Protein AF-J7SHL8-F1 (afdb_monomer)

Radius of gyration: 17.19 Å; Cα contacts (8 Å, |Δi|>4): 432; chains: 1; bounding box: 43×37×44 Å

Sequence (218 aa):
MKNLTLKIARIVDFTDADFVLMKKYVSEERKKRIERFYFEEDKQMGILSEVMVRSACHFQGLLKKESSGMPYVKHKNGSKSFCSISHSDGIVFIAYSDDYAIGVDIQSTLPSVILTEEFFTKKEIRMVINCEVSSHALWAMKESVSKLFGLGLKLDFKEIHFERKSNNTYLTTINNKKIYTLCKKFLNGNLEYYLSVSFFNEMHILPIKKVKCLSELL

pLDDT: mean 93.01, std 6.41, range [43.47, 98.19]

InterPro domains:
  IPR008278 4'-phosphopantetheinyl transferase domain [PF01648] (101-178)
  IPR037143 4'-phosphopantetheinyl transferase domain superfamily [G3DSA:3.90.470.20] (23-202)
  IPR037143 4'-phosphopantetheinyl transferase domain superfamily [G3DSA:3.90.470.20] (102-199)
  IPR037143 4'-phosphopantetheinyl transferase domain superfamily [SSF56214] (10-93)
  IPR037143 4'-phosphopantetheinyl transferase domain superfamily [SSF56214] (101-201)
  IPR050559 Phosphopantetheinyl Transferase Superfamily [PTHR12215] (21-167)

Nearest PDB structures (foldseek):
  2cg5-assembly1_A  TM=8.212E-01  e=2.130E-13  Homo sapiens
  2c43-assembly1_A  TM=8.186E-01  e=6.417E-12  Homo sapiens
  2byd-assembly1_A  TM=8.140E-01  e=2.389E-11  Homo sapiens
  4yom-assembly1_A  TM=6.548E-01  e=7.257E-01  Mus musculus
  5a4x-assembly2_B  TM=4.261E-01  e=3.993E-01  Arabidopsis thaliana

Solvent-accessible surface area (backbone atoms only — not comparable to full-atom values): 11947 Å² total; per-residue (Å²): 128,88,54,68,42,38,42,36,36,46,53,86,49,49,52,74,68,50,50,61,56,49,50,74,66,44,53,72,72,53,50,64,54,34,71,69,48,88,52,66,59,61,28,48,46,51,44,52,49,47,40,54,54,27,37,70,53,74,59,58,38,44,83,44,61,48,96,74,64,36,49,31,30,45,33,85,89,70,52,64,28,31,33,23,71,24,62,40,96,52,31,35,40,38,38,36,21,58,85,50,60,39,6,34,23,43,28,47,58,71,69,73,69,81,91,42,80,81,56,36,43,76,66,55,51,49,36,33,76,70,67,76,41,56,60,40,49,53,47,16,46,52,48,2,47,24,46,40,73,35,48,52,88,75,46,66,45,60,69,67,55,76,46,79,77,54,91,51,31,30,37,32,64,57,94,92,40,55,33,37,32,41,48,46,78,50,72,62,86,96,44,47,33,23,38,12,42,19,32,73,52,93,73,89,78,73,76,71,42,75,48,66,47,64,83,78,53,108

Structure (mmCIF, N/CA/C/O backbone):
data_AF-J7SHL8-F1
#
_entry.id   AF-J7SHL8-F1
#
loop_
_atom_site.group_PDB
_atom_site.id
_atom_site.type_symbol
_atom_site.label_atom_id
_atom_site.label_alt_id
_atom_site.label_comp_id
_atom_site.label_asym_id
_atom_site.label_entity_id
_atom_site.label_seq_id
_atom_site.pdbx_PDB_ins_code
_atom_site.Cartn_x
_atom_site.Cartn_y
_atom_site.Cartn_z
_atom_site.occupancy
_atom_site.B_iso_or_equiv
_atom_site.auth_seq_id
_atom_site.auth_comp_id
_atom_site.auth_asym_id
_atom_site.auth_atom_id
_atom_site.pdbx_PDB_model_num
ATOM 1 N N . MET A 1 1 ? 7.767 3.013 22.049 1.00 43.47 1 MET A N 1
ATOM 2 C CA . MET A 1 1 ? 8.255 2.220 20.898 1.00 43.47 1 MET A CA 1
ATOM 3 C C . MET A 1 1 ? 7.531 2.719 19.669 1.00 43.47 1 MET A C 1
ATOM 5 O O . MET A 1 1 ? 6.322 2.873 19.749 1.00 43.47 1 MET A O 1
ATOM 9 N N . LYS A 1 2 ? 8.261 2.998 18.586 1.00 56.81 2 LYS A N 1
ATOM 10 C CA . LYS A 1 2 ? 7.698 3.391 17.289 1.00 56.81 2 LYS A CA 1
ATOM 11 C C . LYS A 1 2 ? 6.753 2.280 16.822 1.00 56.81 2 LYS A C 1
ATOM 13 O O . LYS A 1 2 ? 7.239 1.206 16.466 1.00 56.81 2 LYS A O 1
ATOM 18 N N . ASN A 1 3 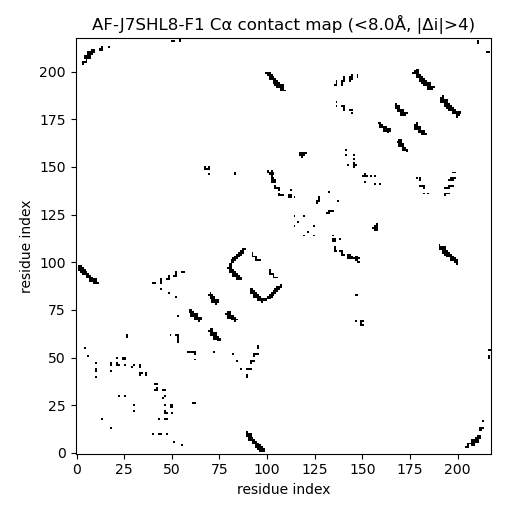? 5.438 2.478 16.887 1.00 76.50 3 ASN A N 1
ATOM 19 C CA . ASN A 1 3 ? 4.489 1.440 16.490 1.00 76.50 3 ASN A CA 1
ATOM 20 C C . ASN A 1 3 ? 4.332 1.457 14.967 1.00 76.50 3 ASN A C 1
ATOM 22 O O . ASN A 1 3 ? 3.428 2.087 14.425 1.00 76.50 3 ASN A O 1
ATOM 26 N N . LEU A 1 4 ? 5.258 0.797 14.272 1.00 89.69 4 LEU A N 1
ATOM 27 C CA . LEU A 1 4 ? 5.035 0.386 12.893 1.00 89.69 4 LEU A CA 1
ATOM 28 C C . LEU A 1 4 ? 4.216 -0.896 12.914 1.00 89.69 4 LEU A C 1
ATOM 30 O O . LEU A 1 4 ? 4.570 -1.845 13.600 1.00 89.69 4 LEU A O 1
ATOM 34 N N . THR A 1 5 ? 3.164 -0.969 12.119 1.00 93.62 5 THR A N 1
ATOM 35 C CA . THR A 1 5 ? 2.412 -2.203 11.918 1.00 93.62 5 THR A CA 1
ATOM 36 C C . THR A 1 5 ? 2.179 -2.401 10.432 1.00 93.62 5 THR A C 1
ATOM 38 O O . THR A 1 5 ? 1.608 -1.540 9.770 1.00 93.62 5 THR A O 1
ATOM 41 N N . LEU A 1 6 ? 2.592 -3.559 9.919 1.00 95.88 6 LEU A N 1
ATOM 42 C CA . LEU A 1 6 ? 2.242 -4.037 8.586 1.00 95.88 6 LEU A CA 1
ATOM 43 C C . LEU A 1 6 ? 1.309 -5.234 8.740 1.00 95.88 6 LEU A C 1
ATOM 45 O O . LEU A 1 6 ? 1.674 -6.211 9.399 1.00 95.88 6 LEU A O 1
ATOM 49 N N . LYS A 1 7 ? 0.119 -5.176 8.142 1.00 97.12 7 LYS A N 1
ATOM 50 C CA . LYS A 1 7 ? -0.841 -6.289 8.158 1.00 97.12 7 LYS A CA 1
ATOM 51 C C . LYS A 1 7 ? -1.290 -6.627 6.748 1.00 97.12 7 LYS A C 1
ATOM 53 O O . LYS A 1 7 ? -1.564 -5.724 5.964 1.00 97.12 7 LYS A O 1
ATOM 58 N N . ILE A 1 8 ? -1.421 -7.917 6.461 1.00 97.62 8 ILE A N 1
ATOM 59 C CA . ILE A 1 8 ? -2.009 -8.432 5.221 1.00 97.62 8 ILE A CA 1
ATOM 60 C C . ILE A 1 8 ? -3.110 -9.438 5.554 1.00 97.62 8 ILE A C 1
ATOM 62 O O . ILE A 1 8 ? -2.941 -10.243 6.469 1.00 97.62 8 ILE A O 1
ATOM 66 N N . ALA A 1 9 ? -4.223 -9.391 4.835 1.00 97.88 9 ALA A N 1
ATOM 67 C CA . ALA A 1 9 ? -5.369 -10.270 5.049 1.00 97.88 9 ALA A CA 1
ATOM 68 C C . ALA A 1 9 ? -6.059 -10.574 3.718 1.00 97.88 9 ALA A C 1
ATOM 70 O O . ALA A 1 9 ? -6.017 -9.745 2.807 1.00 97.88 9 ALA A O 1
ATOM 71 N N . ARG A 1 10 ? -6.707 -11.735 3.606 1.00 97.38 10 ARG A N 1
ATOM 72 C CA . ARG A 1 10 ? -7.534 -12.084 2.443 1.00 97.38 10 ARG A CA 1
ATOM 73 C C . ARG A 1 10 ? -8.992 -12.092 2.865 1.00 97.38 10 ARG A C 1
ATOM 75 O O . ARG A 1 10 ? -9.302 -12.600 3.935 1.00 97.38 10 ARG A O 1
ATOM 82 N N . ILE A 1 11 ? -9.887 -11.581 2.027 1.00 97.44 11 ILE A N 1
ATOM 83 C CA . ILE A 1 11 ? -11.327 -11.567 2.330 1.00 97.44 11 ILE A CA 1
ATOM 84 C C . ILE A 1 11 ? -11.885 -12.984 2.525 1.00 97.44 11 ILE A C 1
ATOM 86 O O . ILE A 1 11 ? -12.729 -13.183 3.386 1.00 97.44 11 ILE A O 1
ATOM 90 N N . VAL A 1 12 ? -11.331 -13.974 1.816 1.00 96.31 12 VAL A N 1
ATOM 91 C CA . VAL A 1 12 ? -11.723 -15.393 1.907 1.00 96.31 12 VAL A CA 1
ATOM 92 C C . VAL A 1 12 ? -11.369 -16.061 3.239 1.00 96.31 12 VAL A C 1
ATOM 94 O O . VAL A 1 12 ? -11.831 -17.164 3.504 1.00 96.31 12 VAL A O 1
ATOM 97 N N . ASP A 1 13 ? -10.540 -15.420 4.068 1.00 96.94 13 ASP A N 1
ATOM 98 C CA . ASP A 1 13 ? -10.222 -15.905 5.416 1.00 96.94 13 ASP A CA 1
ATOM 99 C C . ASP A 1 13 ? -11.311 -15.508 6.442 1.00 96.94 13 ASP A C 1
ATOM 101 O O . ASP A 1 13 ? -11.207 -15.848 7.619 1.00 96.94 13 ASP A O 1
ATOM 105 N N . PHE A 1 14 ? -12.357 -14.791 6.012 1.00 98.06 14 PHE A N 1
ATOM 106 C CA . PHE A 1 14 ? -13.448 -14.301 6.854 1.00 98.06 14 PHE A CA 1
ATOM 107 C C . PHE A 1 14 ? -14.802 -14.759 6.313 1.00 98.06 14 PHE A C 1
ATOM 109 O O . PHE A 1 14 ? -15.026 -14.825 5.106 1.00 98.06 14 PHE A O 1
ATOM 116 N N . THR A 1 15 ? -15.721 -15.052 7.224 1.00 97.56 15 THR A N 1
ATOM 117 C CA . THR A 1 15 ? -17.106 -15.408 6.904 1.00 97.56 15 THR A CA 1
ATOM 118 C C . THR A 1 15 ? -17.969 -14.164 6.683 1.00 97.56 15 THR A C 1
ATOM 120 O O . THR A 1 15 ? -17.638 -13.063 7.129 1.00 97.56 15 THR A O 1
ATOM 123 N N . ASP A 1 16 ? -19.147 -14.331 6.081 1.00 96.75 16 ASP A N 1
ATOM 124 C CA . ASP A 1 16 ? -20.123 -13.239 5.963 1.00 96.75 16 ASP A CA 1
ATOM 125 C C . ASP A 1 16 ? -20.536 -12.679 7.334 1.00 96.75 16 ASP A C 1
ATOM 127 O O . ASP A 1 16 ? -20.700 -11.468 7.501 1.00 96.75 16 ASP A O 1
ATOM 131 N N . ALA A 1 17 ? -20.639 -13.545 8.349 1.00 97.38 17 ALA A N 1
ATOM 132 C CA . ALA A 1 17 ? -20.915 -13.134 9.723 1.00 97.38 17 ALA A CA 1
ATOM 133 C C . ALA A 1 17 ? -19.793 -12.248 10.294 1.00 97.38 17 ALA A C 1
ATOM 135 O O . ALA A 1 17 ? -20.079 -11.249 10.965 1.00 97.38 17 ALA A O 1
ATOM 136 N N . ASP A 1 18 ? -18.530 -12.551 9.972 1.00 98.12 18 ASP A N 1
ATOM 137 C CA . ASP A 1 18 ? -17.395 -11.702 10.339 1.00 98.12 18 ASP A CA 1
ATOM 138 C C . ASP A 1 18 ? -17.507 -10.329 9.674 1.00 98.12 18 ASP A C 1
ATOM 140 O O . ASP A 1 18 ? -17.308 -9.313 10.340 1.00 98.12 18 ASP A O 1
ATOM 144 N N . PHE A 1 19 ? -17.886 -10.257 8.393 1.00 97.81 19 PHE A N 1
ATOM 145 C CA . PHE A 1 19 ? -18.087 -8.978 7.700 1.00 97.81 19 PHE A CA 1
ATOM 146 C C . PHE A 1 19 ? -19.241 -8.160 8.282 1.00 97.81 19 PHE A C 1
ATOM 148 O O . PHE A 1 19 ? -19.103 -6.942 8.444 1.00 97.81 19 PHE A O 1
ATOM 155 N N . VAL A 1 20 ? -20.343 -8.804 8.675 1.00 96.31 20 VAL A N 1
ATOM 156 C CA . VAL A 1 20 ? -21.450 -8.146 9.391 1.00 96.31 20 VAL A CA 1
ATOM 157 C C . VAL A 1 20 ? -20.961 -7.541 10.710 1.00 96.31 20 VAL A C 1
ATOM 159 O O . VAL A 1 20 ? -21.305 -6.400 11.037 1.00 96.31 20 VAL A O 1
ATOM 162 N N . LEU A 1 21 ? -20.129 -8.264 11.462 1.00 96.94 21 LEU A N 1
ATOM 163 C CA . LEU A 1 21 ? -19.568 -7.778 12.721 1.00 96.94 21 LEU A CA 1
ATOM 164 C C . LEU A 1 21 ? -18.539 -6.659 12.493 1.00 96.94 21 LEU A C 1
ATOM 166 O O . LEU A 1 21 ? -18.637 -5.598 13.112 1.00 96.94 21 LEU A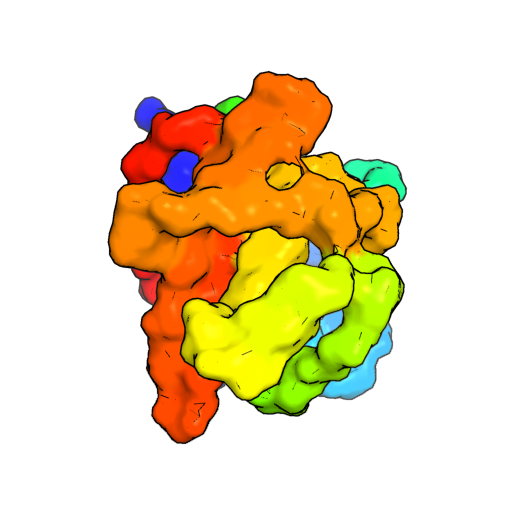 O 1
ATOM 170 N N . MET A 1 22 ? -17.617 -6.835 11.548 1.00 97.38 22 MET A N 1
ATOM 171 C CA . MET A 1 22 ? -16.614 -5.839 11.161 1.00 97.38 22 MET A CA 1
ATOM 172 C C . MET A 1 22 ? -17.242 -4.530 10.680 1.00 97.38 22 MET A C 1
ATOM 174 O O . MET A 1 22 ? -16.748 -3.457 11.034 1.00 97.38 22 MET A O 1
ATOM 178 N N . LYS A 1 23 ? -18.369 -4.575 9.952 1.00 95.50 23 LYS A N 1
ATOM 179 C CA . LYS A 1 23 ? -19.083 -3.372 9.483 1.00 95.50 23 LYS A CA 1
ATOM 180 C C . LYS A 1 23 ? -19.483 -2.452 10.645 1.00 95.50 23 LYS A C 1
ATOM 182 O O . LYS A 1 23 ? -19.554 -1.240 10.450 1.00 95.50 23 LYS A O 1
ATOM 187 N N . LYS A 1 24 ? -19.662 -2.965 11.871 1.00 94.56 24 LYS A N 1
ATOM 188 C CA . LYS A 1 24 ? -19.937 -2.144 13.072 1.00 94.56 24 LYS A CA 1
ATOM 189 C C . LYS A 1 24 ? -18.770 -1.224 13.454 1.00 94.56 24 LYS A C 1
ATOM 191 O O . LYS A 1 24 ? -18.996 -0.181 14.059 1.00 94.56 24 LYS A O 1
ATOM 196 N N . TYR A 1 25 ? -17.547 -1.570 13.055 1.00 93.81 25 TYR A N 1
ATOM 197 C CA . TYR A 1 25 ? -16.323 -0.804 13.312 1.00 93.81 25 TYR A CA 1
ATOM 198 C C . TYR A 1 25 ? -15.914 0.096 12.137 1.00 93.81 25 TYR A C 1
ATOM 200 O O . TYR A 1 25 ? -14.860 0.728 12.188 1.00 93.81 25 TYR A O 1
ATOM 208 N N . VAL A 1 26 ? -16.725 0.187 11.089 1.00 94.19 26 VAL A N 1
ATOM 209 C CA . VAL A 1 26 ? -16.476 1.069 9.944 1.00 94.19 26 VAL A CA 1
ATOM 210 C C . VAL A 1 26 ? -17.192 2.402 10.159 1.00 94.19 26 VAL A C 1
ATOM 212 O O . VAL A 1 26 ? -18.333 2.436 10.622 1.00 94.19 26 VAL A O 1
ATOM 215 N N . SER A 1 27 ? -16.539 3.513 9.830 1.00 90.38 27 SER A N 1
ATOM 216 C CA . SER A 1 27 ? -17.132 4.850 9.901 1.00 90.38 27 SER A CA 1
ATOM 217 C C . SER A 1 27 ? -18.348 4.997 8.976 1.00 90.38 27 SER A C 1
ATOM 219 O O . SER A 1 27 ? -18.386 4.433 7.885 1.00 90.38 27 SER A O 1
ATOM 221 N N . GLU A 1 28 ? -19.336 5.805 9.371 1.00 91.75 28 GLU A N 1
ATOM 222 C CA . GLU A 1 28 ? -20.547 6.034 8.559 1.00 91.75 28 GLU A CA 1
ATOM 223 C C . GLU A 1 28 ? -20.237 6.589 7.162 1.00 91.75 28 GLU A C 1
ATOM 225 O O . GLU A 1 28 ? -20.843 6.195 6.168 1.00 91.75 28 GLU A O 1
ATOM 230 N N . GLU A 1 29 ? -19.244 7.472 7.067 1.00 89.00 29 GLU A N 1
ATOM 231 C CA . GLU A 1 29 ? -18.751 7.991 5.791 1.00 89.00 29 GLU A CA 1
ATOM 232 C C . GLU A 1 29 ? -18.237 6.861 4.887 1.00 89.00 29 GLU A C 1
ATOM 234 O O . GLU A 1 29 ? -18.583 6.784 3.704 1.00 89.00 29 GLU A O 1
ATOM 239 N N . ARG A 1 30 ? -17.444 5.941 5.449 1.00 90.06 30 ARG A N 1
ATOM 240 C CA . ARG A 1 30 ? -16.910 4.803 4.707 1.00 90.06 30 ARG A CA 1
ATOM 241 C C . ARG A 1 30 ? -17.999 3.791 4.362 1.00 90.06 30 ARG A C 1
ATOM 243 O O . ARG A 1 30 ? -17.977 3.308 3.234 1.00 90.06 30 ARG A O 1
ATOM 250 N N . LYS A 1 31 ? -18.965 3.520 5.249 1.00 93.88 31 LYS A N 1
ATOM 251 C CA . LYS A 1 31 ? -20.128 2.655 4.959 1.00 93.88 31 LYS A CA 1
ATOM 252 C C . LYS A 1 31 ? -20.885 3.143 3.725 1.00 93.88 31 LYS A C 1
ATOM 254 O O . LYS A 1 31 ? -21.047 2.379 2.779 1.00 93.88 31 LYS A O 1
ATOM 259 N N . LYS A 1 32 ? -21.219 4.438 3.677 1.00 93.75 32 LYS A N 1
ATOM 260 C CA . LYS A 1 32 ? -21.891 5.063 2.522 1.00 93.75 32 LYS A CA 1
ATOM 261 C C . LYS A 1 32 ? -21.089 4.944 1.229 1.00 93.75 32 LYS A C 1
ATOM 263 O O . LYS A 1 32 ? -21.666 4.830 0.155 1.00 93.75 32 LYS A O 1
ATOM 268 N N . ARG A 1 33 ? -19.756 5.017 1.306 1.00 91.12 33 ARG A N 1
ATOM 269 C CA . ARG A 1 33 ? -18.885 4.818 0.139 1.00 91.12 33 ARG A CA 1
ATOM 270 C C . ARG A 1 33 ? -18.847 3.353 -0.291 1.00 91.12 33 ARG A C 1
ATOM 272 O O . ARG A 1 33 ? -18.885 3.093 -1.485 1.00 91.12 33 ARG A O 1
ATOM 279 N N . ILE A 1 34 ? -18.743 2.431 0.663 1.00 93.31 34 ILE A N 1
ATOM 280 C CA . ILE A 1 34 ? -18.703 0.988 0.413 1.00 93.31 34 ILE A CA 1
ATOM 281 C C . ILE A 1 34 ? -19.976 0.535 -0.303 1.00 93.31 34 ILE A C 1
ATOM 283 O O . ILE A 1 34 ? -19.898 -0.195 -1.279 1.00 93.31 34 ILE A O 1
ATOM 287 N N . GLU A 1 35 ? -21.135 1.043 0.103 1.00 93.19 35 GLU A N 1
ATOM 288 C CA . GLU A 1 35 ? -22.429 0.695 -0.500 1.00 93.19 35 GLU A CA 1
ATOM 289 C C . GLU A 1 35 ? -22.575 1.112 -1.972 1.00 93.19 35 GLU A C 1
ATOM 291 O O . GLU A 1 35 ? -23.483 0.640 -2.645 1.00 93.19 35 GLU A O 1
ATOM 296 N N . ARG A 1 36 ? -21.673 1.954 -2.494 1.00 94.75 36 ARG A N 1
ATOM 297 C CA . ARG A 1 36 ? -21.643 2.337 -3.915 1.00 94.75 36 ARG A CA 1
ATOM 298 C C . ARG A 1 36 ? -20.870 1.358 -4.793 1.00 94.75 36 ARG A C 1
ATOM 300 O O . ARG A 1 36 ? -20.938 1.488 -6.012 1.00 94.75 36 ARG A O 1
ATOM 307 N N . PHE A 1 37 ? -20.089 0.446 -4.213 1.00 93.50 37 PHE A N 1
ATOM 308 C CA . PHE A 1 37 ? -19.391 -0.558 -5.007 1.00 93.50 37 PHE A CA 1
ATOM 309 C C . PHE A 1 37 ? -20.385 -1.561 -5.579 1.00 93.50 37 PHE A C 1
ATOM 311 O O . PHE A 1 37 ? -21.315 -1.993 -4.899 1.00 93.50 37 PHE A O 1
ATOM 318 N N . TYR A 1 38 ? -20.159 -1.925 -6.837 1.00 94.25 38 TYR A N 1
ATOM 319 C CA . TYR A 1 38 ? -20.968 -2.914 -7.531 1.00 94.25 38 TYR A CA 1
ATOM 320 C C . TYR A 1 38 ? -20.646 -4.332 -7.036 1.00 94.25 38 TYR A C 1
ATOM 322 O O . TYR A 1 38 ? -21.552 -5.069 -6.652 1.00 94.25 38 TYR A O 1
ATOM 330 N N . PHE A 1 39 ? -19.356 -4.677 -6.978 1.00 95.12 39 PHE A N 1
ATOM 331 C CA . PHE A 1 39 ? -18.874 -5.998 -6.573 1.00 95.12 39 PHE A CA 1
ATOM 332 C C . PHE A 1 39 ? -18.803 -6.144 -5.053 1.00 95.12 39 PHE A C 1
ATOM 334 O O . PHE A 1 39 ? -18.443 -5.202 -4.343 1.00 95.12 39 PHE A O 1
ATOM 341 N N . GLU A 1 40 ? -19.143 -7.328 -4.547 1.00 94.94 40 GLU A N 1
ATOM 342 C CA . GLU A 1 40 ? -19.147 -7.593 -3.106 1.00 94.94 40 GLU A CA 1
ATOM 343 C C . GLU A 1 40 ? -17.724 -7.686 -2.549 1.00 94.94 40 GLU A C 1
ATOM 345 O O . GLU A 1 40 ? -17.455 -7.199 -1.452 1.00 94.94 40 GLU A O 1
ATOM 350 N N . GLU A 1 41 ? -16.780 -8.196 -3.337 1.00 95.50 41 GLU A N 1
ATOM 351 C CA . GLU A 1 41 ? -15.365 -8.270 -2.980 1.00 95.50 41 GLU A CA 1
ATOM 352 C C . GLU A 1 41 ? -14.789 -6.878 -2.687 1.00 95.50 41 GLU A C 1
ATOM 354 O O . GLU A 1 41 ? -14.072 -6.690 -1.702 1.00 95.50 41 GLU A O 1
ATOM 359 N N . ASP A 1 42 ? -15.159 -5.867 -3.480 1.00 95.88 42 ASP A N 1
ATOM 360 C CA . ASP A 1 42 ? -14.755 -4.474 -3.251 1.00 95.88 42 ASP A CA 1
ATOM 361 C C . ASP A 1 42 ? -15.340 -3.920 -1.946 1.00 95.88 42 ASP A C 1
ATOM 363 O O . ASP A 1 42 ? -14.678 -3.164 -1.219 1.00 95.88 42 ASP A O 1
ATOM 367 N N . LYS A 1 43 ? -16.573 -4.318 -1.606 1.00 96.81 43 LYS A N 1
ATOM 368 C CA . LYS A 1 43 ? -17.201 -3.935 -0.337 1.00 96.81 43 LYS A CA 1
ATOM 369 C C . LYS A 1 43 ? -16.478 -4.567 0.840 1.00 96.81 43 LYS A C 1
ATOM 371 O O . LYS A 1 43 ? -16.106 -3.854 1.776 1.00 96.81 43 LYS A O 1
ATOM 376 N N . GLN A 1 44 ? -16.229 -5.870 0.769 1.00 97.81 44 GLN A N 1
ATOM 377 C CA . GLN A 1 44 ? -15.509 -6.643 1.777 1.00 97.81 44 GLN A CA 1
ATOM 378 C C . GLN A 1 44 ? -14.092 -6.102 1.992 1.00 97.81 44 GLN A C 1
ATOM 380 O O . GLN A 1 44 ? -13.725 -5.784 3.126 1.00 97.81 44 GLN A O 1
ATOM 385 N N . MET A 1 45 ? -13.318 -5.875 0.925 1.00 97.19 45 MET A N 1
ATOM 386 C CA . MET A 1 45 ? -12.001 -5.229 1.014 1.00 97.19 45 MET A CA 1
ATOM 387 C C . MET A 1 45 ? -12.104 -3.831 1.631 1.00 97.19 45 MET A C 1
ATOM 389 O O . MET A 1 45 ? -11.265 -3.441 2.448 1.00 97.19 45 MET A O 1
ATOM 393 N N . GLY A 1 46 ? -13.150 -3.076 1.289 1.00 96.38 46 GLY A N 1
ATOM 394 C CA . GLY A 1 46 ? -13.436 -1.761 1.847 1.00 96.38 46 GLY A CA 1
ATOM 395 C C . GLY A 1 46 ? -13.652 -1.766 3.363 1.00 96.38 46 GLY A C 1
ATOM 396 O O . GLY A 1 46 ? -13.111 -0.877 4.033 1.00 96.38 46 GLY A O 1
ATOM 397 N N . ILE A 1 47 ? -14.405 -2.749 3.876 1.00 97.62 47 ILE A N 1
ATOM 398 C CA . ILE A 1 47 ? -14.653 -3.000 5.308 1.00 97.62 47 ILE A CA 1
ATOM 399 C C . ILE A 1 47 ? -13.353 -3.435 5.989 1.00 97.62 47 ILE A C 1
ATOM 401 O O . ILE A 1 47 ? -12.902 -2.786 6.937 1.00 97.62 47 ILE A O 1
ATOM 405 N N . LEU A 1 48 ? -12.728 -4.495 5.471 1.00 98.19 48 LEU A N 1
ATOM 406 C CA . LEU A 1 48 ? -11.532 -5.115 6.037 1.00 98.19 48 LEU A CA 1
ATOM 407 C C . LEU A 1 48 ? -10.378 -4.111 6.145 1.00 98.19 48 LEU A C 1
ATOM 409 O O . LEU A 1 48 ? -9.718 -4.047 7.177 1.00 98.19 48 LEU A O 1
ATOM 413 N N . SER A 1 49 ? -10.200 -3.248 5.140 1.00 97.19 49 SER A N 1
ATOM 414 C CA . SER A 1 49 ? -9.196 -2.175 5.154 1.00 97.19 49 SER A CA 1
ATOM 415 C C . SER A 1 49 ? -9.318 -1.251 6.365 1.00 97.19 49 SER A C 1
ATOM 417 O O . SER A 1 49 ? -8.321 -0.979 7.033 1.00 97.19 49 SER A O 1
ATOM 419 N N . GLU A 1 50 ? -10.523 -0.754 6.667 1.00 96.88 50 GLU A N 1
ATOM 420 C CA . GLU A 1 50 ? -10.700 0.158 7.803 1.00 96.88 50 GLU A CA 1
ATOM 421 C C . GLU A 1 50 ? -10.508 -0.577 9.131 1.00 96.88 50 GLU A C 1
ATOM 423 O O . GLU A 1 50 ? -9.815 -0.067 10.011 1.00 96.88 50 GLU A O 1
ATOM 428 N N . VAL A 1 51 ? -11.040 -1.794 9.268 1.00 97.69 51 VAL A N 1
ATOM 429 C CA . VAL A 1 51 ? -10.883 -2.589 10.496 1.00 97.69 51 VAL A CA 1
ATOM 430 C C . VAL A 1 51 ? -9.422 -2.980 10.738 1.00 97.69 51 VAL A C 1
ATOM 432 O O . VAL A 1 51 ? -8.940 -2.893 11.869 1.00 97.69 51 VAL A O 1
ATOM 435 N N . MET A 1 52 ? -8.662 -3.335 9.701 1.00 97.94 52 MET A N 1
ATOM 436 C CA . MET A 1 52 ? -7.230 -3.628 9.827 1.00 97.94 52 MET A CA 1
ATOM 437 C C . MET A 1 52 ? -6.421 -2.409 10.284 1.00 97.94 52 MET A C 1
ATOM 439 O O . MET A 1 52 ? -5.541 -2.552 11.135 1.00 97.94 52 MET A O 1
ATOM 443 N N . VAL A 1 53 ? -6.729 -1.212 9.772 1.00 97.12 53 VAL A N 1
ATOM 444 C CA . VAL A 1 53 ? -6.074 0.025 10.227 1.00 97.12 53 VAL A CA 1
ATOM 445 C C . VAL A 1 53 ? -6.488 0.371 11.654 1.00 97.12 53 VAL A C 1
ATOM 447 O O . VAL A 1 53 ? -5.627 0.620 12.494 1.00 97.12 53 VAL A O 1
ATOM 450 N N . ARG A 1 54 ? -7.787 0.334 11.974 1.00 95.75 54 ARG A N 1
ATOM 451 C CA . ARG A 1 54 ? -8.270 0.642 13.328 1.00 95.75 54 ARG A CA 1
ATOM 452 C C . ARG A 1 54 ? -7.743 -0.350 14.364 1.00 95.75 54 ARG A C 1
ATOM 454 O O . ARG A 1 54 ? -7.356 0.066 15.447 1.00 95.75 54 ARG A O 1
ATOM 461 N N . SER A 1 55 ? -7.635 -1.633 14.033 1.00 96.19 55 SER A N 1
ATOM 462 C CA . SER A 1 55 ? -7.023 -2.626 14.927 1.00 96.19 55 SER A CA 1
ATOM 463 C C . SER A 1 55 ? -5.516 -2.420 15.116 1.00 96.19 55 SER A C 1
ATOM 465 O O . SER A 1 55 ? -4.973 -2.847 16.128 1.00 96.19 55 SER A O 1
ATOM 467 N N . ALA A 1 56 ? -4.804 -1.786 14.173 1.00 94.94 56 ALA A N 1
ATOM 468 C CA . ALA A 1 56 ? -3.384 -1.449 14.350 1.00 94.94 56 ALA A CA 1
ATOM 469 C C . ALA A 1 56 ? -3.163 -0.361 15.418 1.00 94.94 56 ALA A C 1
ATOM 471 O O . ALA A 1 56 ? -2.106 -0.328 16.041 1.00 94.94 56 ALA A O 1
ATOM 472 N N . CYS A 1 57 ? -4.179 0.468 15.677 1.00 93.75 57 CYS A N 1
ATOM 473 C CA . CYS A 1 57 ? -4.202 1.445 16.765 1.00 93.75 57 CYS A CA 1
ATOM 474 C C . CYS A 1 57 ? -5.159 1.064 17.907 1.00 93.75 57 CYS A C 1
ATOM 476 O O . CYS A 1 57 ? -5.655 1.941 18.614 1.00 93.75 57 CYS A O 1
ATOM 478 N N . HIS A 1 58 ? -5.476 -0.227 18.071 1.00 93.81 58 HIS A N 1
ATOM 479 C CA . HIS A 1 58 ? -6.371 -0.731 19.125 1.00 93.81 58 HIS A CA 1
ATOM 480 C C . HIS A 1 58 ? -7.725 0.002 19.201 1.00 93.81 58 HIS A C 1
ATOM 482 O O . HIS A 1 58 ? -8.270 0.240 20.277 1.00 93.81 58 HIS A O 1
ATOM 488 N N . PHE A 1 59 ? -8.254 0.409 18.046 1.00 94.31 59 PHE A N 1
ATOM 489 C CA . PHE A 1 59 ? -9.493 1.172 17.883 1.00 94.31 59 PHE A CA 1
ATOM 490 C C . PHE A 1 59 ? -9.518 2.534 18.600 1.00 94.31 59 PHE A C 1
ATOM 492 O O . PHE A 1 59 ? -10.585 3.144 18.714 1.00 94.31 59 PHE A O 1
ATOM 499 N N . GLN A 1 60 ? -8.358 3.056 19.016 1.00 93.25 60 GLN A N 1
ATOM 500 C CA . GLN A 1 60 ? -8.222 4.341 19.715 1.00 93.25 60 GLN A CA 1
ATOM 501 C C . GLN A 1 60 ? -8.313 5.559 18.782 1.00 93.25 60 GLN A C 1
ATOM 503 O O . GLN A 1 60 ? -8.474 6.689 19.250 1.00 93.25 60 GLN A O 1
ATOM 508 N N . GLY A 1 61 ? -8.279 5.328 17.467 1.00 93.19 61 GLY A N 1
ATOM 509 C CA . GLY A 1 61 ? -8.412 6.358 16.445 1.00 93.19 61 GLY A CA 1
ATOM 510 C C . GLY A 1 61 ? -9.476 6.055 15.391 1.00 93.19 61 GLY A C 1
ATOM 511 O O . GLY A 1 61 ? -9.983 4.933 15.250 1.00 93.19 61 GLY A O 1
ATOM 512 N N . LEU A 1 62 ? -9.815 7.098 14.637 1.00 93.69 62 LEU A N 1
ATOM 513 C CA . LEU A 1 62 ? -10.726 7.043 13.498 1.00 93.69 62 LEU A CA 1
ATOM 514 C C . LEU A 1 62 ? -9.946 7.221 12.200 1.00 93.69 62 LEU A C 1
ATOM 516 O O . LEU A 1 62 ? -9.139 8.145 12.085 1.00 93.69 62 LEU A O 1
ATOM 520 N N . LEU A 1 63 ? -10.233 6.375 11.213 1.00 95.19 63 LEU A N 1
ATOM 521 C CA . LEU A 1 63 ? -9.704 6.544 9.867 1.00 95.19 63 LEU A CA 1
ATOM 522 C C . LEU A 1 63 ? -10.353 7.772 9.217 1.00 95.19 63 LEU A C 1
ATOM 524 O O . LEU A 1 63 ? -11.577 7.919 9.198 1.00 95.19 63 LEU A O 1
ATOM 528 N N . LYS A 1 64 ? -9.519 8.666 8.700 1.00 94.75 64 LYS A N 1
ATOM 529 C CA . LYS A 1 64 ? -9.896 9.895 8.001 1.00 94.75 64 LYS A CA 1
ATOM 530 C C . LYS A 1 64 ? -9.064 10.042 6.735 1.00 94.75 64 LYS A C 1
ATOM 532 O O . LYS A 1 64 ? -8.155 9.253 6.485 1.00 94.75 64 LYS A O 1
ATOM 537 N N . LYS A 1 65 ? -9.409 11.032 5.916 1.00 92.56 65 LYS A N 1
ATOM 538 C CA . LYS A 1 65 ? -8.676 11.384 4.701 1.00 92.56 65 LYS A CA 1
ATOM 539 C C . LYS A 1 65 ? -8.344 12.863 4.694 1.00 92.56 65 LYS A C 1
ATOM 541 O O . LYS A 1 65 ? -9.160 13.678 5.121 1.00 92.56 65 LYS A O 1
ATOM 546 N N . GLU A 1 66 ? -7.148 13.188 4.229 1.00 91.56 66 GLU A N 1
ATOM 547 C CA . GLU A 1 66 ? -6.781 14.556 3.873 1.00 91.56 66 GLU A CA 1
ATOM 548 C C . GLU A 1 66 ? -7.495 14.975 2.577 1.00 91.56 66 GLU A C 1
ATOM 550 O O . GLU A 1 66 ? -8.046 14.138 1.855 1.00 91.56 66 GLU A O 1
ATOM 555 N N . SER A 1 67 ? -7.453 16.266 2.243 1.00 87.69 67 SER A N 1
ATOM 556 C CA . SER A 1 67 ? -8.016 16.796 0.988 1.00 87.69 67 SER A CA 1
ATOM 557 C C . SER A 1 67 ? -7.374 16.189 -0.266 1.00 87.69 67 SER A C 1
ATOM 559 O O . SER A 1 67 ? -8.022 16.094 -1.305 1.00 87.69 67 SER A O 1
ATOM 561 N N . SER A 1 68 ? -6.127 15.717 -0.164 1.00 85.25 68 SER A N 1
ATOM 562 C CA . SER A 1 68 ? -5.443 14.959 -1.219 1.00 85.25 68 SER A CA 1
ATOM 563 C C . SER A 1 68 ? -5.982 13.535 -1.407 1.00 85.25 68 SER A C 1
ATOM 565 O O . SER A 1 68 ? -5.639 12.872 -2.380 1.00 85.25 68 SER A O 1
ATOM 567 N N . GLY A 1 69 ? -6.813 13.044 -0.482 1.00 88.00 69 GLY A N 1
ATOM 568 C CA . GLY A 1 69 ? -7.303 11.667 -0.442 1.00 88.00 69 GLY A CA 1
ATOM 569 C C . GLY A 1 69 ? -6.427 10.705 0.368 1.00 88.00 69 GLY A C 1
ATOM 570 O O . GLY A 1 69 ? -6.846 9.560 0.577 1.00 88.00 69 GLY A O 1
ATOM 571 N N . MET A 1 70 ? -5.264 11.158 0.857 1.00 92.00 70 MET A N 1
ATOM 572 C CA . MET A 1 70 ? -4.350 10.365 1.686 1.00 92.00 70 MET A CA 1
ATOM 573 C C . MET A 1 70 ? -5.008 9.992 3.024 1.00 92.00 70 MET A C 1
ATOM 575 O O . MET A 1 70 ? -5.507 10.883 3.720 1.00 92.00 70 MET A O 1
ATOM 579 N N . PRO A 1 71 ? -5.041 8.702 3.403 1.00 95.19 71 PRO A N 1
ATOM 580 C CA . PRO A 1 71 ? -5.638 8.287 4.660 1.00 95.19 71 PRO A CA 1
ATOM 581 C C . PRO A 1 71 ? -4.719 8.584 5.853 1.00 95.19 71 PRO A C 1
ATOM 583 O O . PRO A 1 71 ? -3.499 8.472 5.763 1.00 95.19 71 PRO A O 1
ATOM 586 N N . TYR A 1 72 ? -5.316 8.911 6.994 1.00 96.62 72 TYR A N 1
ATOM 587 C CA . TYR A 1 72 ? -4.625 9.043 8.277 1.00 96.62 72 TYR A CA 1
ATOM 588 C C . TYR A 1 72 ? -5.543 8.615 9.422 1.00 96.62 72 TYR A C 1
ATOM 590 O O . TYR A 1 72 ? -6.767 8.572 9.275 1.00 96.62 72 TYR A O 1
ATOM 598 N N . VAL A 1 73 ? -4.964 8.322 10.582 1.00 96.81 73 VAL A N 1
ATOM 599 C CA . VAL A 1 73 ? -5.723 8.002 11.794 1.00 96.81 73 VAL A CA 1
ATOM 600 C C . VAL A 1 73 ? -5.742 9.219 12.707 1.00 96.81 73 VAL A C 1
ATOM 602 O O . VAL A 1 73 ? -4.690 9.704 13.112 1.00 96.81 73 VAL A O 1
ATOM 605 N N . LYS A 1 74 ? -6.938 9.716 13.038 1.00 96.81 74 LYS A N 1
ATOM 606 C CA . LYS A 1 74 ? -7.140 10.804 14.003 1.00 96.81 74 LYS A CA 1
ATOM 607 C C . LYS A 1 74 ? -7.450 10.229 15.382 1.00 96.81 74 LYS A C 1
ATOM 609 O O . LYS A 1 74 ? -8.453 9.527 15.538 1.00 96.81 74 LYS A O 1
ATOM 614 N N . HIS A 1 75 ? -6.631 10.562 16.372 1.00 95.75 75 HIS A N 1
ATOM 615 C CA . HIS A 1 75 ? -6.805 10.139 17.763 1.00 95.75 75 HIS A CA 1
ATOM 616 C C . HIS A 1 75 ? -7.643 11.132 18.569 1.00 95.75 75 HIS A C 1
ATOM 618 O O . HIS A 1 75 ? -7.802 12.297 18.193 1.00 95.75 75 HIS A O 1
ATOM 624 N N . LYS A 1 76 ? -8.179 10.678 19.708 1.00 93.31 76 LYS A N 1
ATOM 625 C CA . LYS A 1 76 ? -9.010 11.512 20.600 1.00 93.31 76 LYS A CA 1
ATOM 626 C C . LYS A 1 76 ? -8.263 12.719 21.172 1.00 93.31 76 LYS A C 1
ATOM 628 O O . LYS A 1 76 ? -8.864 13.772 21.333 1.00 93.31 76 LYS A O 1
ATOM 633 N N . ASN A 1 77 ? -6.965 12.578 21.437 1.00 93.06 77 ASN A N 1
ATOM 634 C CA . ASN A 1 77 ? -6.095 13.665 21.902 1.00 93.06 77 ASN A CA 1
ATOM 635 C C . ASN A 1 77 ? -5.719 14.667 20.787 1.00 93.06 77 ASN A C 1
ATOM 637 O O . ASN A 1 77 ? -4.930 15.575 21.025 1.00 93.06 77 ASN A O 1
ATOM 641 N N . GLY A 1 78 ? -6.243 14.492 19.569 1.00 93.25 78 GLY A N 1
ATOM 642 C CA . GLY A 1 78 ? -5.970 15.353 18.422 1.00 93.25 78 GLY A CA 1
ATOM 643 C C . GLY A 1 78 ? -4.719 14.986 17.623 1.00 93.25 78 GLY A C 1
ATOM 644 O O . GLY A 1 78 ? -4.542 15.541 16.537 1.00 93.25 78 GLY A O 1
ATOM 645 N N . SER A 1 79 ? -3.889 14.044 18.090 1.00 94.69 79 SER A N 1
ATOM 646 C CA . SER A 1 79 ? -2.735 13.583 17.315 1.00 94.69 79 SER A CA 1
ATOM 647 C C . SER A 1 79 ? -3.175 12.822 16.061 1.00 94.69 79 SER A C 1
ATOM 649 O O . SER A 1 79 ? -4.301 12.312 15.957 1.00 94.69 79 SER A O 1
ATOM 651 N N . LYS A 1 80 ? -2.273 12.769 15.081 1.00 95.88 80 LYS A N 1
ATOM 652 C CA . LYS A 1 80 ? -2.461 12.026 13.838 1.00 95.88 80 LYS A CA 1
ATOM 653 C C . LYS A 1 80 ? -1.374 10.970 13.714 1.00 95.88 80 LYS A C 1
ATOM 655 O O . LYS A 1 80 ? -0.205 11.300 13.874 1.00 95.88 80 LYS A O 1
ATOM 660 N N . SER A 1 81 ? -1.775 9.754 13.365 1.00 96.62 81 SER A N 1
ATOM 661 C CA . SER A 1 81 ? -0.861 8.700 12.923 1.00 96.62 81 SER A CA 1
ATOM 662 C C . SER A 1 81 ? -1.011 8.485 11.420 1.00 96.62 81 SER A C 1
ATOM 664 O O . SER A 1 81 ? -2.067 8.738 10.826 1.00 96.62 81 SER A O 1
ATOM 666 N N . PHE A 1 82 ? 0.057 8.011 10.800 1.00 96.44 82 PHE A N 1
ATOM 667 C CA . PHE A 1 82 ? 0.138 7.745 9.375 1.00 96.44 82 PHE A CA 1
ATOM 668 C C . PHE A 1 82 ? -0.398 6.351 9.067 1.00 96.44 82 PHE A C 1
ATOM 670 O O . PHE A 1 82 ? -0.202 5.400 9.825 1.00 96.44 82 PHE A O 1
ATOM 677 N N . CYS A 1 83 ? -1.053 6.208 7.921 1.00 97.06 83 CYS A N 1
ATOM 678 C CA . CYS A 1 83 ? -1.418 4.898 7.412 1.00 97.06 83 CYS A CA 1
ATOM 679 C C . CYS A 1 83 ? -1.417 4.887 5.889 1.00 97.06 83 CYS A C 1
ATOM 681 O O . CYS A 1 83 ? -1.600 5.917 5.245 1.00 97.06 83 CYS A O 1
ATOM 683 N N . SER A 1 84 ? -1.250 3.703 5.318 1.00 97.81 84 SER A N 1
ATOM 684 C CA . SER A 1 84 ? -1.374 3.474 3.885 1.00 97.81 84 SER A CA 1
ATOM 685 C C . SER A 1 84 ? -2.078 2.147 3.656 1.00 97.81 84 SER A C 1
ATOM 687 O O . SER A 1 84 ? -1.959 1.226 4.461 1.00 97.81 84 SER A O 1
ATOM 689 N N . ILE A 1 85 ? -2.881 2.086 2.601 1.00 97.56 85 ILE A N 1
ATOM 690 C CA . ILE A 1 85 ? -3.773 0.968 2.302 1.00 97.56 85 ILE A CA 1
ATOM 691 C C . ILE A 1 85 ? -3.604 0.654 0.819 1.00 97.56 85 ILE A C 1
ATOM 693 O O . ILE A 1 85 ? -3.662 1.558 -0.020 1.00 97.56 85 ILE A O 1
ATOM 697 N N . SER A 1 86 ? -3.429 -0.620 0.496 1.00 97.62 86 SER A N 1
ATOM 698 C CA . SER A 1 86 ? -3.533 -1.135 -0.863 1.00 97.62 86 SER A CA 1
ATOM 699 C C . SER A 1 86 ? -4.333 -2.431 -0.880 1.00 97.62 86 SER A C 1
ATOM 701 O O . SER A 1 86 ? -4.430 -3.130 0.131 1.00 97.62 86 SER A O 1
ATOM 703 N N . HIS A 1 87 ? -4.944 -2.727 -2.019 1.00 95.00 87 HIS A N 1
ATOM 704 C CA . HIS A 1 87 ? -5.765 -3.910 -2.209 1.00 95.00 87 HIS A CA 1
ATOM 705 C C . HIS A 1 87 ? -5.623 -4.444 -3.635 1.00 95.00 87 HIS A C 1
ATOM 707 O O . HIS A 1 87 ? -5.575 -3.663 -4.583 1.00 95.00 87 HIS A O 1
ATOM 713 N N . SER A 1 88 ? -5.586 -5.766 -3.779 1.00 94.81 88 SER A N 1
ATOM 714 C CA . SER A 1 88 ? -5.514 -6.460 -5.070 1.00 94.81 88 SER A CA 1
ATOM 715 C C . SER A 1 88 ? -6.139 -7.842 -4.917 1.00 94.81 88 SER A C 1
ATOM 717 O O . SER A 1 88 ? -5.750 -8.580 -4.015 1.00 94.81 88 SER A O 1
ATOM 719 N N . ASP A 1 89 ? -7.092 -8.189 -5.782 1.00 93.12 89 ASP A N 1
ATOM 720 C CA . ASP A 1 89 ? -7.720 -9.519 -5.881 1.00 93.12 89 ASP A CA 1
ATOM 721 C C . ASP A 1 89 ? -8.156 -10.129 -4.537 1.00 93.12 89 ASP A C 1
ATOM 723 O O . ASP A 1 89 ? -7.751 -11.231 -4.160 1.00 93.12 89 ASP A O 1
ATOM 727 N N . GLY A 1 90 ? -8.947 -9.387 -3.758 1.00 95.12 90 GLY A N 1
ATOM 728 C CA . GLY A 1 90 ? -9.442 -9.854 -2.460 1.00 95.12 90 GLY A CA 1
ATOM 729 C C . GLY A 1 90 ? -8.391 -9.873 -1.344 1.00 95.12 90 GLY A C 1
ATOM 730 O O . GLY A 1 90 ? -8.669 -10.354 -0.244 1.00 95.12 90 GLY A O 1
ATOM 731 N N . ILE A 1 91 ? -7.190 -9.345 -1.584 1.00 97.31 91 ILE A N 1
ATOM 732 C CA . ILE A 1 91 ? -6.143 -9.172 -0.576 1.00 97.31 91 ILE A CA 1
ATOM 733 C C . ILE A 1 91 ? -6.076 -7.704 -0.170 1.00 97.31 91 ILE A C 1
ATOM 735 O O . ILE A 1 91 ? -6.017 -6.818 -1.018 1.00 97.31 91 ILE A O 1
ATOM 739 N N . VAL A 1 92 ? -6.027 -7.449 1.135 1.00 98.12 92 VAL A N 1
ATOM 740 C CA . VAL A 1 92 ? -5.829 -6.122 1.721 1.00 98.12 92 VAL A CA 1
ATOM 741 C C . VAL A 1 92 ? -4.464 -6.076 2.396 1.00 98.12 92 VAL A C 1
ATOM 743 O O . VAL A 1 92 ? -4.151 -6.922 3.235 1.00 98.12 92 VAL A O 1
ATOM 746 N N . PHE A 1 93 ? -3.661 -5.068 2.061 1.00 98.19 93 PHE A N 1
ATOM 747 C CA . PHE A 1 93 ? -2.372 -4.790 2.682 1.00 98.19 93 PHE A CA 1
ATOM 748 C C . PHE A 1 93 ? -2.361 -3.374 3.259 1.00 98.19 93 PHE A C 1
ATOM 750 O O . PHE A 1 93 ? -2.638 -2.403 2.553 1.00 98.19 93 PHE A O 1
ATOM 757 N N . ILE A 1 94 ? -2.047 -3.246 4.548 1.00 98.12 94 ILE A N 1
ATOM 758 C CA . ILE A 1 94 ? -1.997 -1.951 5.230 1.00 98.12 94 ILE A CA 1
ATOM 759 C C . ILE A 1 94 ? -0.676 -1.738 5.948 1.00 98.12 94 ILE A C 1
ATOM 761 O O . ILE A 1 94 ? -0.044 -2.679 6.438 1.00 98.12 94 ILE A O 1
ATOM 765 N N . ALA A 1 95 ? -0.330 -0.464 6.070 1.00 96.75 95 ALA A N 1
ATOM 766 C CA . ALA A 1 95 ? 0.648 0.041 7.007 1.00 96.75 95 ALA A CA 1
ATOM 767 C C . ALA A 1 95 ? 0.007 1.042 7.966 1.00 96.75 95 ALA A C 1
ATOM 769 O O . ALA A 1 95 ? -0.852 1.833 7.574 1.00 96.75 95 ALA A O 1
ATOM 770 N N . TYR A 1 96 ? 0.483 1.035 9.203 1.00 96.56 96 TYR A N 1
ATOM 771 C CA . TYR A 1 96 ? 0.193 2.022 10.233 1.00 96.56 96 TYR A CA 1
ATOM 772 C C . TYR A 1 96 ? 1.5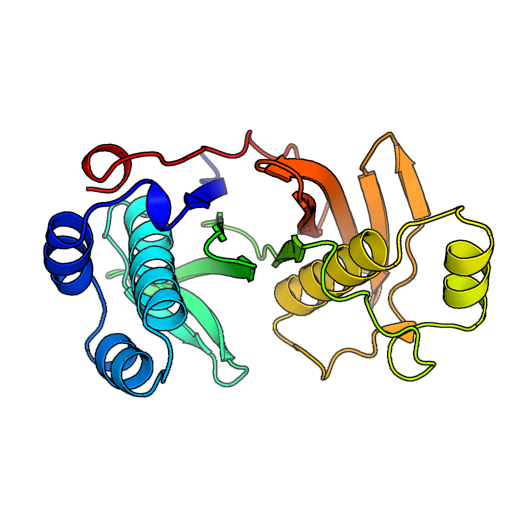00 2.425 10.913 1.00 96.56 96 TYR A C 1
ATOM 774 O O . TYR A 1 96 ? 2.335 1.563 11.183 1.00 96.56 96 TYR A O 1
ATOM 782 N N . SER A 1 97 ? 1.681 3.714 11.181 1.00 94.56 97 SER A N 1
ATOM 783 C CA . SER A 1 97 ? 2.848 4.249 11.878 1.00 94.56 97 SER A CA 1
ATOM 784 C C . SER A 1 97 ? 2.456 5.466 12.704 1.00 94.56 97 SER A C 1
ATOM 786 O O . SER A 1 97 ? 1.818 6.381 12.187 1.00 94.56 97 SER A O 1
ATOM 788 N N . ASP A 1 98 ? 2.858 5.508 13.973 1.00 93.00 98 ASP A N 1
ATOM 789 C CA . ASP A 1 98 ? 2.605 6.678 14.823 1.00 93.00 98 ASP A CA 1
ATOM 790 C C . ASP A 1 98 ? 3.441 7.902 14.430 1.00 93.00 98 ASP A C 1
ATOM 792 O O . ASP A 1 98 ? 2.952 9.026 14.506 1.00 93.00 98 ASP A O 1
ATOM 796 N N . ASP A 1 99 ? 4.670 7.696 13.954 1.00 89.50 99 ASP A N 1
ATOM 797 C CA . ASP A 1 99 ? 5.671 8.771 13.923 1.00 89.50 99 ASP A CA 1
ATOM 798 C C . ASP A 1 99 ? 6.072 9.216 12.511 1.00 89.50 99 ASP A C 1
ATOM 800 O O . ASP A 1 99 ? 6.687 10.270 12.347 1.00 89.50 99 ASP A O 1
ATOM 804 N N . TYR A 1 100 ? 5.791 8.417 11.478 1.00 91.38 100 TYR A N 1
ATOM 805 C CA . TYR A 1 100 ? 6.309 8.696 10.136 1.00 91.38 100 TYR A CA 1
ATOM 806 C C . TYR A 1 100 ? 5.413 8.204 9.005 1.00 91.38 100 TYR A C 1
ATOM 808 O O . TYR A 1 100 ? 4.756 7.169 9.100 1.00 91.38 100 TYR A O 1
ATOM 816 N N . ALA A 1 101 ? 5.463 8.937 7.893 1.00 93.69 101 ALA A N 1
ATOM 817 C CA . ALA A 1 101 ? 4.798 8.567 6.657 1.00 93.69 101 ALA A CA 1
ATOM 818 C C . ALA A 1 101 ? 5.358 7.254 6.096 1.00 93.69 101 ALA A C 1
ATOM 820 O O . ALA A 1 101 ? 6.568 7.019 6.084 1.00 93.69 101 ALA A O 1
ATOM 821 N N . ILE A 1 102 ? 4.455 6.420 5.597 1.00 94.94 102 ILE A N 1
ATOM 822 C CA . ILE A 1 102 ? 4.752 5.128 4.993 1.00 94.94 102 ILE A CA 1
ATOM 823 C C . ILE A 1 102 ? 3.784 4.913 3.837 1.00 94.94 102 ILE A C 1
ATOM 825 O O . ILE A 1 102 ? 2.603 5.230 3.957 1.00 94.94 102 ILE A O 1
ATOM 829 N N . GLY A 1 103 ? 4.277 4.395 2.719 1.00 96.69 103 GLY A N 1
ATOM 830 C CA . GLY A 1 103 ? 3.466 4.041 1.562 1.00 96.69 103 GLY A CA 1
ATOM 831 C C . GLY A 1 103 ? 3.526 2.545 1.311 1.00 96.69 103 GLY A C 1
ATOM 832 O O . GLY A 1 103 ? 4.605 1.958 1.375 1.00 96.69 103 GLY A O 1
ATOM 833 N N . VAL A 1 104 ? 2.382 1.919 1.038 1.00 97.75 104 VAL A N 1
ATOM 834 C CA . VAL A 1 104 ? 2.326 0.498 0.687 1.00 97.75 104 VAL A CA 1
ATOM 835 C C . VAL A 1 104 ? 1.591 0.258 -0.608 1.00 97.75 104 VAL A C 1
ATOM 837 O O . VAL A 1 104 ? 0.598 0.923 -0.900 1.00 97.75 104 VAL A O 1
ATOM 840 N N . ASP A 1 105 ? 2.039 -0.752 -1.337 1.00 98.00 105 ASP A N 1
ATOM 841 C CA . ASP A 1 105 ? 1.313 -1.270 -2.476 1.00 98.00 105 ASP A CA 1
ATOM 842 C C . ASP A 1 105 ? 1.314 -2.797 -2.535 1.00 98.00 105 ASP A C 1
ATOM 844 O O . ASP A 1 105 ? 2.222 -3.452 -2.020 1.00 98.00 105 ASP A O 1
ATOM 848 N N . ILE A 1 106 ? 0.261 -3.356 -3.126 1.00 97.19 106 ILE A N 1
ATOM 849 C CA . ILE A 1 106 ? 0.146 -4.768 -3.458 1.00 97.19 106 ILE A CA 1
ATOM 850 C C . ILE A 1 106 ? -0.412 -4.862 -4.872 1.00 97.19 106 ILE A C 1
ATOM 852 O O . ILE A 1 106 ? -1.472 -4.314 -5.152 1.00 97.19 106 ILE A O 1
ATOM 856 N N . GLN A 1 107 ? 0.302 -5.575 -5.737 1.00 95.56 107 GLN A N 1
ATOM 857 C CA . GLN A 1 107 ? -0.028 -5.693 -7.149 1.00 95.56 107 GLN A CA 1
ATOM 858 C C . GLN A 1 107 ? 0.010 -7.158 -7.573 1.00 95.56 107 GLN A C 1
ATOM 860 O O . GLN A 1 107 ? 1.061 -7.801 -7.512 1.00 95.56 107 GLN A O 1
ATOM 865 N N . SER A 1 108 ? -1.130 -7.673 -8.026 1.00 94.62 108 SER A N 1
ATOM 866 C CA . SER A 1 108 ? -1.217 -8.955 -8.729 1.00 94.62 108 SER A CA 1
ATOM 867 C C . SER A 1 108 ? -0.537 -8.891 -10.088 1.00 94.62 108 SER A C 1
ATOM 869 O O . SER A 1 108 ? -0.555 -7.841 -10.739 1.00 94.62 108 SER A O 1
ATOM 871 N N . THR A 1 109 ? 0.041 -10.006 -10.538 1.00 90.75 109 THR A N 1
ATOM 872 C CA . THR A 1 109 ? 0.614 -10.121 -11.887 1.00 90.75 109 THR A CA 1
ATOM 873 C C . THR A 1 109 ? -0.429 -10.228 -12.998 1.00 90.75 109 THR A C 1
ATOM 875 O O . THR A 1 109 ? -0.064 -10.154 -14.176 1.00 90.75 109 THR A O 1
ATOM 878 N N . LEU A 1 110 ? -1.714 -10.344 -12.649 1.00 86.56 110 LEU A N 1
ATOM 879 C CA . LEU A 1 110 ? -2.830 -10.310 -13.587 1.00 86.56 110 LEU A CA 1
ATOM 880 C C . LEU A 1 110 ? -3.815 -9.178 -13.231 1.00 86.56 110 LEU A C 1
ATOM 882 O O . LEU A 1 110 ? -4.172 -9.036 -12.065 1.00 86.56 110 LEU A O 1
ATOM 886 N N . PRO A 1 111 ? -4.283 -8.390 -14.218 1.00 84.94 111 PRO A N 1
ATOM 887 C CA . PRO A 1 111 ? -3.813 -8.363 -15.604 1.00 84.94 111 PRO A CA 1
ATOM 888 C C . PRO A 1 111 ? -2.360 -7.865 -15.712 1.00 84.94 111 PRO A C 1
ATOM 890 O O . PRO A 1 111 ? -1.764 -7.360 -14.757 1.00 84.94 111 PRO A O 1
ATOM 893 N N . SER A 1 112 ? -1.759 -8.022 -16.891 1.00 83.75 112 SER A N 1
ATOM 894 C CA . SER A 1 112 ? -0.433 -7.464 -17.153 1.00 83.75 112 SER A CA 1
ATOM 895 C C . SER A 1 112 ? -0.452 -5.940 -17.015 1.00 83.75 112 SER A C 1
ATOM 897 O O . SER A 1 112 ? -1.360 -5.276 -17.516 1.00 83.75 112 SER A O 1
ATOM 899 N N . VAL A 1 113 ? 0.565 -5.379 -16.358 1.00 82.94 113 VAL A N 1
ATOM 900 C CA . VAL A 1 113 ? 0.767 -3.927 -16.327 1.00 82.94 113 VAL A CA 1
ATOM 901 C C . VAL A 1 113 ? 1.029 -3.438 -17.747 1.00 82.94 113 VAL A C 1
ATOM 903 O O . VAL A 1 113 ? 1.914 -3.947 -18.437 1.00 82.94 113 VAL A O 1
ATOM 906 N N . ILE A 1 114 ? 0.264 -2.435 -18.173 1.00 85.19 114 ILE A N 1
ATOM 907 C CA . ILE A 1 114 ? 0.443 -1.802 -19.476 1.00 85.19 114 ILE A CA 1
ATOM 908 C C . ILE A 1 114 ? 1.685 -0.910 -19.399 1.00 85.19 114 ILE A C 1
ATOM 910 O O . ILE A 1 114 ? 1.733 0.054 -18.636 1.00 85.19 114 ILE A O 1
ATOM 914 N N . LEU A 1 115 ? 2.701 -1.239 -20.193 1.00 86.44 115 LEU A N 1
ATOM 915 C CA . LEU A 1 115 ? 3.930 -0.458 -20.291 1.00 86.44 115 LEU A CA 1
ATOM 916 C C . LEU A 1 115 ? 3.695 0.773 -21.171 1.00 86.44 115 LEU A C 1
ATOM 918 O O . LEU A 1 115 ? 3.791 0.694 -22.394 1.00 86.44 115 LEU A O 1
ATOM 922 N N . THR A 1 116 ? 3.382 1.909 -20.550 1.00 89.25 116 THR A N 1
ATOM 923 C CA . THR A 1 116 ? 3.185 3.191 -21.244 1.00 89.25 116 THR A CA 1
ATOM 924 C C . THR A 1 116 ? 4.278 4.201 -20.886 1.00 89.25 116 THR A C 1
ATOM 926 O O . THR A 1 116 ? 4.782 4.225 -19.763 1.00 89.25 116 THR A O 1
ATOM 929 N N . GLU A 1 117 ? 4.613 5.095 -21.822 1.00 89.69 117 GLU A N 1
ATOM 930 C CA . GLU A 1 117 ? 5.535 6.219 -21.566 1.00 89.69 117 GLU A CA 1
ATOM 931 C C . GLU A 1 117 ? 4.915 7.342 -20.704 1.00 89.69 117 GLU A C 1
ATOM 933 O O . GLU A 1 117 ? 5.557 8.359 -20.431 1.00 89.69 117 GLU A O 1
ATOM 938 N N . GLU A 1 118 ? 3.666 7.172 -20.261 1.00 89.88 118 GLU A N 1
ATOM 939 C CA . GLU A 1 118 ? 3.028 8.053 -19.281 1.00 89.88 118 GLU A CA 1
ATOM 940 C C . GLU A 1 118 ? 3.608 7.814 -17.881 1.00 89.88 118 GLU A C 1
ATOM 942 O O . GLU A 1 118 ? 3.970 8.768 -17.196 1.00 89.88 118 GLU A O 1
ATOM 947 N N . PHE A 1 119 ? 3.787 6.543 -17.499 1.00 91.38 119 PHE A N 1
ATOM 948 C CA . PHE A 1 119 ? 4.241 6.153 -16.158 1.00 91.38 119 PHE A CA 1
ATOM 949 C C . PHE A 1 119 ? 5.666 5.593 -16.117 1.00 91.38 119 PHE A C 1
ATOM 951 O O . PHE A 1 119 ? 6.293 5.566 -15.055 1.00 91.38 119 PHE A O 1
ATOM 958 N N . PHE A 1 120 ? 6.191 5.139 -17.256 1.00 94.06 120 PHE A N 1
ATOM 959 C CA . PHE A 1 120 ? 7.502 4.506 -17.343 1.00 94.06 120 PHE A CA 1
ATOM 960 C C . PHE A 1 120 ? 8.421 5.263 -18.292 1.00 94.06 120 PHE A C 1
ATOM 962 O O . PHE A 1 120 ? 8.029 5.740 -19.353 1.00 94.06 120 PHE A O 1
ATOM 969 N N . THR A 1 121 ? 9.697 5.335 -17.939 1.00 95.62 121 THR A N 1
ATOM 970 C CA . THR A 1 121 ? 10.720 5.828 -18.861 1.00 95.62 121 THR A CA 1
ATOM 971 C C . THR A 1 121 ? 11.059 4.778 -19.914 1.00 95.62 121 THR A C 1
ATOM 973 O O . THR A 1 121 ? 10.990 3.573 -19.671 1.00 95.62 121 THR A O 1
ATOM 976 N N . LYS A 1 122 ? 11.571 5.214 -21.071 1.00 95.06 122 LYS A N 1
ATOM 977 C CA . LYS A 1 122 ? 12.095 4.300 -22.105 1.00 95.06 122 LYS A CA 1
ATOM 978 C C . LYS A 1 122 ? 13.163 3.338 -21.574 1.00 95.06 122 LYS A C 1
ATOM 980 O O . LYS A 1 122 ? 13.291 2.225 -22.072 1.00 95.06 122 LYS A O 1
ATOM 985 N N . LYS A 1 123 ? 13.950 3.766 -20.580 1.00 94.75 123 LYS A N 1
ATOM 986 C CA . LYS A 1 123 ? 14.944 2.912 -19.918 1.00 94.75 123 LYS A CA 1
ATOM 987 C C . LYS A 1 123 ? 14.262 1.792 -19.135 1.00 94.75 123 LYS A C 1
ATOM 989 O O . LYS A 1 123 ? 14.629 0.640 -19.313 1.00 94.75 123 LYS A O 1
ATOM 994 N N . GLU A 1 124 ? 13.265 2.123 -18.324 1.00 95.88 124 GLU A N 1
ATOM 995 C CA . GLU A 1 124 ? 12.503 1.145 -17.542 1.00 95.88 124 GLU A CA 1
ATOM 996 C C . GLU A 1 124 ? 11.742 0.165 -18.431 1.00 95.88 124 GLU A C 1
ATOM 998 O O . GLU A 1 124 ? 11.792 -1.035 -18.185 1.00 95.88 124 GLU A O 1
ATOM 1003 N N . ILE A 1 125 ? 11.114 0.651 -19.504 1.00 94.94 125 ILE A N 1
ATOM 1004 C CA . ILE A 1 125 ? 10.436 -0.211 -20.479 1.00 94.94 125 ILE A CA 1
ATOM 1005 C C . ILE A 1 125 ? 11.424 -1.225 -21.070 1.00 94.94 125 ILE A C 1
ATOM 1007 O O . ILE A 1 125 ? 11.125 -2.415 -21.110 1.00 94.94 125 ILE A O 1
ATOM 1011 N N . ARG A 1 126 ? 12.633 -0.791 -21.459 1.00 95.19 126 ARG A N 1
ATOM 1012 C CA . ARG A 1 126 ? 13.683 -1.708 -21.936 1.00 95.19 126 ARG A CA 1
ATOM 1013 C C . ARG A 1 126 ? 14.104 -2.725 -20.878 1.00 95.19 126 ARG A C 1
ATOM 1015 O O . ARG A 1 126 ? 14.214 -3.899 -21.205 1.00 95.19 126 ARG A O 1
ATOM 1022 N N . MET A 1 127 ? 14.292 -2.301 -19.627 1.00 94.69 127 MET A N 1
ATOM 1023 C CA . MET A 1 127 ? 14.627 -3.215 -18.526 1.00 94.69 127 MET A CA 1
ATOM 1024 C C . MET A 1 127 ? 13.545 -4.289 -18.337 1.00 94.69 127 MET A C 1
ATOM 1026 O O . MET A 1 127 ? 13.868 -5.452 -18.112 1.00 94.69 127 MET A O 1
ATOM 1030 N N . VAL A 1 128 ? 12.265 -3.921 -18.460 1.00 94.31 128 VAL A N 1
ATOM 1031 C CA . VAL A 1 128 ? 11.155 -4.883 -18.386 1.00 94.31 128 VAL A CA 1
ATOM 1032 C C . VAL A 1 128 ? 11.167 -5.845 -19.574 1.00 94.31 128 VAL A C 1
ATOM 1034 O O . VAL A 1 128 ? 11.065 -7.053 -19.372 1.00 94.31 128 VAL A O 1
ATOM 1037 N N . ILE A 1 129 ? 11.324 -5.334 -20.800 1.00 93.38 129 ILE A N 1
ATOM 1038 C CA . ILE A 1 129 ? 11.381 -6.156 -22.023 1.00 93.38 129 ILE A CA 1
ATOM 1039 C C . ILE A 1 129 ? 12.537 -7.162 -21.957 1.00 93.38 129 ILE A C 1
ATOM 1041 O O . ILE A 1 129 ? 12.367 -8.317 -22.334 1.00 93.38 129 ILE A O 1
ATOM 1045 N N . ASN A 1 130 ? 13.681 -6.751 -21.412 1.00 95.25 130 ASN A N 1
ATOM 1046 C CA . ASN A 1 130 ? 14.849 -7.608 -21.208 1.00 95.25 130 ASN A CA 1
ATOM 1047 C C . ASN A 1 130 ? 14.727 -8.542 -19.988 1.00 95.25 130 ASN A C 1
ATOM 1049 O O . ASN A 1 130 ? 15.692 -9.221 -19.640 1.00 95.25 130 ASN A O 1
ATOM 1053 N N . CYS A 1 131 ? 13.575 -8.561 -19.307 1.00 91.75 131 CYS A N 1
ATOM 1054 C CA . CYS A 1 131 ? 13.323 -9.335 -18.087 1.00 91.75 131 CYS A CA 1
ATOM 1055 C C . CYS A 1 131 ? 14.279 -9.019 -16.918 1.00 91.75 131 CYS A C 1
ATOM 1057 O O . CYS A 1 131 ? 14.420 -9.818 -15.992 1.00 91.75 131 CYS A O 1
ATOM 1059 N N . GLU A 1 132 ? 14.906 -7.842 -16.916 1.00 90.81 132 GLU A N 1
ATOM 1060 C CA . GLU A 1 132 ? 15.782 -7.379 -15.832 1.00 90.81 132 GLU A CA 1
ATOM 1061 C C . GLU A 1 132 ? 14.968 -6.979 -14.590 1.00 90.81 132 GLU A C 1
ATOM 1063 O O . GLU A 1 132 ? 15.443 -7.061 -13.455 1.00 90.81 132 GLU A O 1
ATOM 1068 N N . VAL A 1 133 ? 13.721 -6.544 -14.798 1.00 90.50 133 VAL A N 1
ATOM 1069 C CA . VAL A 1 133 ? 12.768 -6.196 -13.740 1.00 90.50 133 VAL A CA 1
ATOM 1070 C C . VAL A 1 133 ? 11.344 -6.549 -14.169 1.00 90.50 133 VAL A C 1
ATOM 1072 O O . VAL A 1 133 ? 10.979 -6.410 -15.330 1.00 90.50 133 VAL A O 1
ATOM 1075 N N . SER A 1 134 ? 10.511 -6.988 -13.227 1.00 93.50 134 SER A N 1
ATOM 1076 C CA . SER A 1 134 ? 9.081 -7.184 -13.487 1.00 93.50 134 SER A CA 1
ATOM 1077 C C . SER A 1 134 ? 8.361 -5.836 -13.596 1.00 93.50 134 SER A C 1
ATOM 1079 O O . SER A 1 134 ? 8.556 -4.960 -12.749 1.00 93.50 134 SER A O 1
ATOM 1081 N N . SER A 1 135 ? 7.483 -5.689 -14.594 1.00 94.69 135 SER A N 1
ATOM 1082 C CA . SER A 1 135 ? 6.595 -4.525 -14.735 1.00 94.69 135 SER A CA 1
ATOM 1083 C C . SER A 1 135 ? 5.743 -4.300 -13.491 1.00 94.69 135 SER A C 1
ATOM 1085 O O . SER A 1 135 ? 5.591 -3.168 -13.041 1.00 94.69 135 SER A O 1
ATOM 1087 N N . HIS A 1 136 ? 5.223 -5.378 -12.901 1.00 95.38 136 HIS A N 1
ATOM 1088 C CA . HIS A 1 136 ? 4.377 -5.328 -11.709 1.00 95.38 136 HIS A CA 1
ATOM 1089 C C . HIS A 1 136 ? 5.168 -4.968 -10.460 1.00 95.38 136 HIS A C 1
ATOM 1091 O O . HIS A 1 136 ? 4.674 -4.209 -9.633 1.00 95.38 136 HIS A O 1
ATOM 1097 N N . ALA A 1 137 ? 6.413 -5.445 -10.349 1.00 96.00 137 ALA A N 1
ATOM 1098 C CA . ALA A 1 137 ? 7.310 -5.020 -9.278 1.00 96.00 137 ALA A CA 1
ATOM 1099 C C . ALA A 1 137 ? 7.593 -3.518 -9.372 1.00 96.00 137 ALA A C 1
ATOM 1101 O O . ALA A 1 137 ? 7.470 -2.795 -8.385 1.00 96.00 137 ALA A O 1
ATOM 1102 N N . LEU A 1 138 ? 7.950 -3.043 -10.569 1.00 96.12 138 LEU A N 1
ATOM 1103 C CA . LEU A 1 138 ? 8.257 -1.638 -10.798 1.00 96.12 138 LEU A CA 1
ATOM 1104 C C . LEU A 1 138 ? 7.038 -0.745 -10.543 1.00 96.12 138 LEU A C 1
ATOM 1106 O O . LEU A 1 138 ? 7.171 0.274 -9.870 1.00 96.12 138 LEU A O 1
ATOM 1110 N N . TRP A 1 139 ? 5.858 -1.158 -11.009 1.00 96.75 139 TRP A N 1
ATOM 1111 C CA . TRP A 1 139 ? 4.594 -0.479 -10.731 1.00 96.75 139 TRP A CA 1
ATOM 1112 C C . TRP A 1 139 ? 4.310 -0.398 -9.230 1.00 96.75 139 TRP A C 1
ATOM 1114 O O . TRP A 1 139 ? 4.160 0.701 -8.702 1.00 96.75 139 TRP A O 1
ATOM 1124 N N . ALA A 1 140 ? 4.350 -1.532 -8.522 1.00 96.94 140 ALA A N 1
ATOM 1125 C CA . ALA A 1 140 ? 4.092 -1.573 -7.086 1.00 96.94 140 ALA A CA 1
ATOM 1126 C C . ALA A 1 140 ? 5.060 -0.673 -6.303 1.00 96.94 140 ALA A C 1
ATOM 1128 O O . ALA A 1 140 ? 4.664 0.004 -5.358 1.00 96.94 140 ALA A O 1
ATOM 1129 N N . MET A 1 141 ? 6.342 -0.642 -6.686 1.00 97.50 141 MET A N 1
ATOM 1130 C CA . MET A 1 141 ? 7.323 0.264 -6.076 1.00 97.50 141 MET A CA 1
ATOM 1131 C C . MET A 1 141 ? 7.010 1.744 -6.343 1.00 97.50 141 MET A C 1
ATOM 1133 O O . MET A 1 141 ? 7.120 2.562 -5.431 1.00 97.50 141 MET A O 1
ATOM 1137 N N . LYS A 1 142 ? 6.621 2.120 -7.569 1.00 97.38 142 LYS A N 1
ATOM 1138 C CA . LYS A 1 142 ? 6.250 3.511 -7.890 1.00 97.38 142 LYS A CA 1
ATOM 1139 C C . LYS A 1 142 ? 4.978 3.940 -7.151 1.00 97.38 142 LYS A C 1
ATOM 1141 O O . LYS A 1 142 ? 4.962 5.014 -6.550 1.00 97.38 142 LYS A O 1
ATOM 1146 N N . GLU A 1 143 ? 3.959 3.085 -7.104 1.00 96.94 143 GLU A N 1
ATOM 1147 C CA . GLU A 1 143 ? 2.717 3.317 -6.353 1.00 96.94 143 GLU A CA 1
ATOM 1148 C C . GLU A 1 143 ? 2.965 3.439 -4.845 1.00 96.94 143 GLU A C 1
ATOM 1150 O O . GLU A 1 143 ? 2.429 4.345 -4.201 1.00 96.94 143 GLU A O 1
ATOM 1155 N N . SER A 1 144 ? 3.831 2.601 -4.258 1.00 97.56 144 SER A N 1
A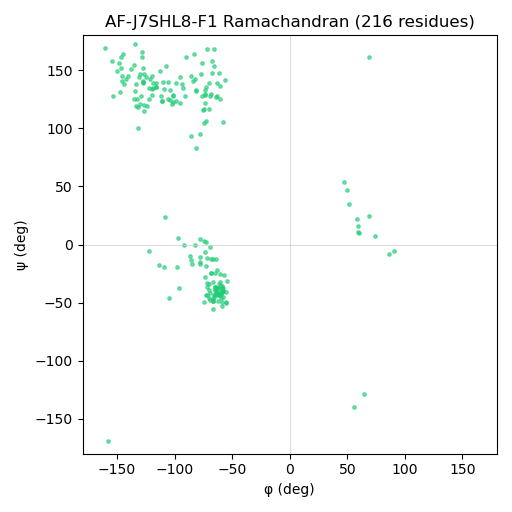TOM 1156 C CA . SER A 1 144 ? 4.171 2.728 -2.836 1.00 97.56 144 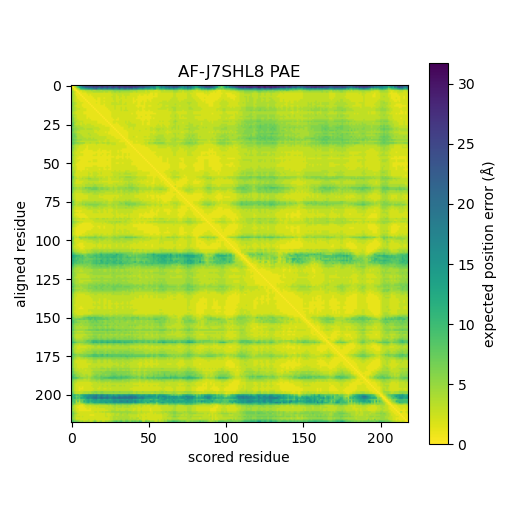SER A CA 1
ATOM 1157 C C . SER A 1 144 ? 4.903 4.041 -2.538 1.00 97.56 144 SER A C 1
ATOM 1159 O O . SER A 1 144 ? 4.619 4.671 -1.519 1.00 97.56 144 SER A O 1
ATOM 1161 N N . VAL A 1 145 ? 5.774 4.520 -3.435 1.00 97.25 145 VAL A N 1
ATOM 1162 C CA . VAL A 1 145 ? 6.394 5.855 -3.321 1.00 97.25 145 VAL A CA 1
ATOM 1163 C C . VAL A 1 145 ? 5.349 6.964 -3.465 1.00 97.25 145 VAL A C 1
ATOM 1165 O O . VAL A 1 145 ? 5.317 7.884 -2.650 1.00 97.25 145 VAL A O 1
ATOM 1168 N N . SER A 1 146 ? 4.445 6.880 -4.437 1.00 95.88 146 SER A N 1
ATOM 1169 C CA . SER A 1 146 ? 3.374 7.870 -4.597 1.00 95.88 146 SER A CA 1
ATOM 1170 C C . SER A 1 146 ? 2.472 7.963 -3.360 1.00 95.88 146 SER A C 1
ATOM 1172 O O . SER A 1 146 ? 2.156 9.060 -2.878 1.00 95.88 146 SER A O 1
ATOM 1174 N N . LYS A 1 147 ? 2.122 6.813 -2.775 1.00 96.25 147 LYS A N 1
ATOM 1175 C CA . LYS A 1 147 ? 1.346 6.722 -1.532 1.00 96.25 147 LYS A CA 1
ATOM 1176 C C . LYS A 1 147 ? 2.098 7.259 -0.319 1.00 96.25 147 LYS A C 1
ATOM 1178 O O . LYS A 1 147 ? 1.453 7.826 0.556 1.00 96.25 147 LYS A O 1
ATOM 1183 N N . LEU A 1 148 ? 3.428 7.141 -0.278 1.00 95.81 148 LEU A N 1
ATOM 1184 C CA . LEU A 1 148 ? 4.262 7.762 0.758 1.00 95.81 148 LEU A CA 1
ATOM 1185 C C . LEU A 1 148 ? 4.152 9.297 0.733 1.00 95.81 148 LEU A C 1
ATOM 1187 O O . LEU A 1 148 ? 4.135 9.926 1.790 1.00 95.81 148 LEU A O 1
ATOM 1191 N N . PHE A 1 149 ? 4.059 9.900 -0.457 1.00 93.69 149 PHE A N 1
ATOM 1192 C CA . PHE A 1 149 ? 3.876 11.348 -0.618 1.00 93.69 149 PHE A CA 1
ATOM 1193 C C . PHE A 1 149 ? 2.413 11.808 -0.540 1.00 93.69 149 PHE A C 1
ATOM 1195 O O . PHE A 1 149 ? 2.161 13.002 -0.382 1.00 93.69 149 PHE A O 1
ATOM 1202 N N . GLY A 1 150 ? 1.447 10.895 -0.675 1.00 91.62 150 GLY A N 1
ATOM 1203 C CA . GLY A 1 150 ? 0.023 11.234 -0.717 1.00 91.62 150 GLY A CA 1
ATOM 1204 C C . GLY A 1 150 ? -0.397 11.988 -1.982 1.00 91.62 150 GLY A C 1
ATOM 1205 O O . GLY A 1 150 ? -1.374 12.738 -1.942 1.00 91.62 150 GLY A O 1
ATOM 1206 N N . LEU A 1 151 ? 0.345 11.824 -3.084 1.00 87.75 151 LEU A N 1
ATOM 1207 C CA . LEU A 1 151 ? 0.129 12.550 -4.344 1.00 87.75 151 LEU A CA 1
ATOM 1208 C C . LEU A 1 151 ? -0.678 11.749 -5.376 1.00 87.75 151 LEU A C 1
ATOM 1210 O O . LEU A 1 151 ? -1.258 12.341 -6.287 1.00 87.75 151 LEU A O 1
ATOM 1214 N N . GLY A 1 152 ? -0.753 10.422 -5.238 1.00 87.12 152 GLY A N 1
ATOM 1215 C CA . GLY A 1 152 ? -1.397 9.559 -6.231 1.00 87.12 152 GLY A CA 1
ATOM 1216 C C . GLY A 1 152 ? -0.783 9.754 -7.623 1.00 87.12 152 GLY A C 1
ATOM 1217 O O . GLY A 1 152 ? 0.422 9.968 -7.759 1.00 87.12 152 GLY A O 1
ATOM 1218 N N . LEU A 1 153 ? -1.616 9.768 -8.661 1.00 86.44 153 LEU A N 1
ATOM 1219 C CA . LEU A 1 153 ? -1.166 9.973 -10.045 1.00 86.44 153 LEU A CA 1
ATOM 1220 C C . LEU A 1 153 ? -0.652 11.398 -10.340 1.00 86.44 153 LEU A C 1
ATOM 1222 O O . LEU A 1 153 ? -0.237 11.673 -11.457 1.00 86.44 153 LEU A O 1
ATOM 1226 N N . LYS A 1 154 ? -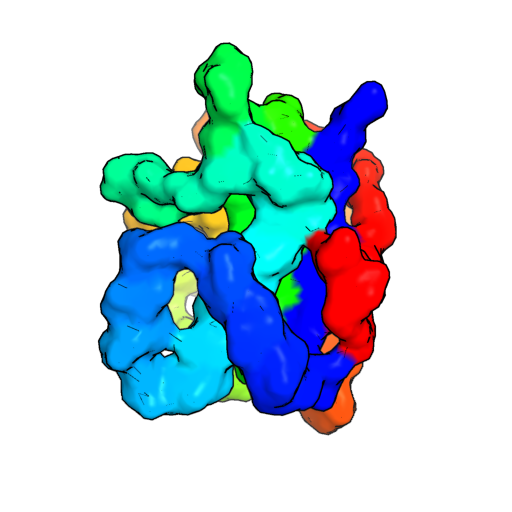0.685 12.324 -9.368 1.00 89.19 154 LYS A N 1
ATOM 1227 C CA . LYS A 1 154 ? -0.098 13.667 -9.535 1.00 89.19 154 LYS A CA 1
ATOM 1228 C C . LYS A 1 154 ? 1.423 13.675 -9.392 1.00 89.19 154 LYS A C 1
ATOM 1230 O O . LYS A 1 154 ? 2.046 14.670 -9.743 1.00 89.19 154 LYS A O 1
ATOM 1235 N N . LEU A 1 155 ? 2.009 12.623 -8.817 1.00 89.88 155 LEU A N 1
ATOM 1236 C CA . LEU A 1 155 ? 3.457 12.448 -8.828 1.00 89.88 155 LEU A CA 1
ATOM 1237 C C . LEU A 1 155 ? 3.872 12.042 -10.245 1.00 89.88 155 LEU A C 1
ATOM 1239 O O . LEU A 1 155 ? 3.255 11.140 -10.805 1.00 89.88 155 LEU A O 1
ATOM 1243 N N . ASP A 1 156 ? 4.903 12.665 -10.818 1.00 92.94 156 ASP A N 1
ATOM 1244 C CA . ASP A 1 156 ? 5.447 12.184 -12.089 1.00 92.94 156 ASP A CA 1
ATOM 1245 C C . ASP A 1 156 ? 6.219 10.886 -11.834 1.00 92.94 156 ASP A C 1
ATOM 1247 O O . ASP A 1 156 ? 7.316 10.864 -11.270 1.00 92.94 156 ASP A O 1
ATOM 1251 N N . PHE A 1 157 ? 5.620 9.769 -12.240 1.00 94.19 157 PHE A N 1
ATOM 1252 C CA . PHE A 1 157 ? 6.190 8.444 -12.031 1.00 94.19 157 PHE A CA 1
ATOM 1253 C C . PHE A 1 157 ? 7.520 8.278 -12.770 1.00 94.19 157 PHE A C 1
ATOM 1255 O O . PHE A 1 157 ? 8.343 7.460 -12.350 1.00 94.19 157 PHE A O 1
ATOM 1262 N N . LYS A 1 158 ? 7.789 9.071 -13.812 1.00 93.44 158 LYS A N 1
ATOM 1263 C CA . LYS A 1 158 ? 9.059 9.033 -14.544 1.00 93.44 158 LYS A CA 1
ATOM 1264 C C . LYS A 1 158 ? 10.220 9.639 -13.767 1.00 93.44 158 LYS A C 1
ATOM 1266 O O . LYS A 1 158 ? 11.352 9.295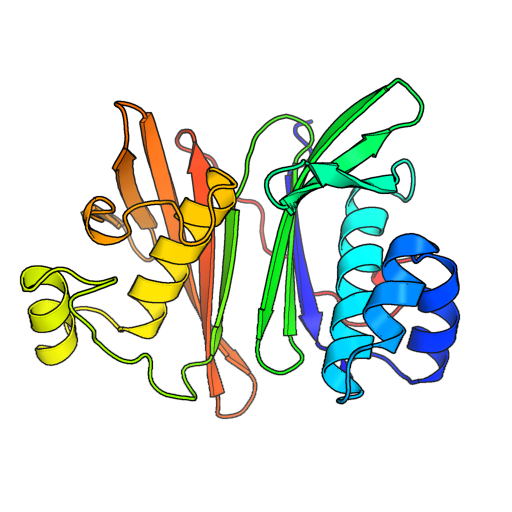 -14.085 1.00 93.44 158 LYS A O 1
ATOM 1271 N N . GLU A 1 159 ? 9.971 10.454 -12.743 1.00 91.25 159 GLU A N 1
ATOM 1272 C CA . GLU A 1 159 ? 11.021 10.973 -11.850 1.00 91.25 159 GLU A CA 1
ATOM 1273 C C . GLU A 1 159 ? 11.484 9.931 -10.818 1.00 91.25 159 GLU A C 1
ATOM 1275 O O . GLU A 1 159 ? 12.531 10.073 -10.184 1.00 91.25 159 GLU A O 1
ATOM 1280 N N . ILE A 1 160 ? 10.718 8.849 -10.642 1.00 95.12 160 ILE A N 1
ATOM 1281 C CA . ILE A 1 160 ? 11.007 7.813 -9.653 1.00 95.12 160 ILE A CA 1
ATOM 1282 C C . ILE A 1 160 ? 11.973 6.790 -10.250 1.00 95.12 160 ILE A C 1
ATOM 1284 O O . ILE A 1 160 ? 11.557 5.813 -10.878 1.00 95.12 160 ILE A O 1
ATOM 1288 N N . HIS A 1 161 ? 13.267 6.994 -10.018 1.00 94.31 161 HIS A N 1
ATOM 1289 C CA . HIS A 1 161 ? 14.317 6.060 -10.424 1.00 94.31 161 HIS A CA 1
ATOM 1290 C C . HIS A 1 161 ? 14.806 5.218 -9.250 1.00 94.31 161 HIS A C 1
ATOM 1292 O O . HIS A 1 161 ? 15.196 5.762 -8.217 1.00 94.31 161 HIS A O 1
ATOM 1298 N N . PHE A 1 162 ? 14.827 3.897 -9.423 1.00 95.62 162 PHE A N 1
ATOM 1299 C CA . PHE A 1 162 ? 15.266 2.963 -8.389 1.00 95.62 162 PHE A CA 1
ATOM 1300 C C . PHE A 1 162 ? 16.688 2.458 -8.633 1.00 95.62 162 PHE A C 1
ATOM 1302 O O . PHE A 1 162 ? 17.003 1.908 -9.687 1.00 95.62 162 PHE A O 1
ATOM 1309 N N . GLU A 1 163 ? 17.525 2.574 -7.611 1.00 94.44 163 GLU A N 1
ATOM 1310 C CA . GLU A 1 163 ? 18.814 1.904 -7.495 1.00 94.44 163 GLU A CA 1
ATOM 1311 C C . GLU A 1 163 ? 18.661 0.693 -6.566 1.00 94.44 163 GLU A C 1
ATOM 1313 O O . GLU A 1 163 ? 18.248 0.830 -5.413 1.00 94.44 163 GLU A O 1
ATOM 1318 N N . ARG A 1 164 ? 18.991 -0.511 -7.039 1.00 93.69 164 ARG A N 1
ATOM 1319 C CA . ARG A 1 164 ? 18.934 -1.716 -6.203 1.00 93.69 164 ARG A CA 1
ATOM 1320 C C . ARG A 1 164 ? 20.096 -1.715 -5.208 1.00 93.69 164 ARG A C 1
ATOM 1322 O O . ARG A 1 164 ? 21.250 -1.706 -5.618 1.00 93.69 164 ARG A O 1
ATOM 1329 N N . LYS A 1 165 ? 19.794 -1.768 -3.908 1.00 93.25 165 LYS A N 1
ATOM 1330 C CA . LYS A 1 165 ? 20.802 -1.786 -2.830 1.00 93.25 165 LYS A CA 1
ATOM 1331 C C . LYS A 1 165 ? 21.122 -3.187 -2.334 1.00 93.25 165 LYS A C 1
ATOM 1333 O O . LYS A 1 165 ? 22.268 -3.488 -2.028 1.00 93.25 165 LYS A O 1
ATOM 1338 N N . SER A 1 166 ? 20.117 -4.049 -2.256 1.00 90.31 166 SER A N 1
ATOM 1339 C CA . SER A 1 166 ? 20.278 -5.440 -1.834 1.00 90.31 166 SER A CA 1
ATOM 1340 C C . SER A 1 166 ? 19.119 -6.284 -2.365 1.00 90.31 166 SER A C 1
ATOM 1342 O O . SER A 1 166 ? 18.338 -5.832 -3.210 1.00 90.31 166 SER A O 1
ATOM 1344 N N . ASN A 1 167 ? 18.992 -7.528 -1.895 1.00 88.12 167 ASN A N 1
ATOM 1345 C CA . ASN A 1 167 ? 17.850 -8.347 -2.268 1.00 88.12 167 ASN A CA 1
ATOM 1346 C C . ASN A 1 167 ? 16.544 -7.685 -1.809 1.00 88.12 167 ASN A C 1
ATOM 1348 O O . ASN A 1 167 ? 16.389 -7.374 -0.628 1.00 88.12 167 ASN A O 1
ATOM 1352 N N . ASN A 1 168 ? 15.612 -7.481 -2.743 1.00 91.88 168 ASN A N 1
ATOM 1353 C CA . ASN A 1 168 ? 14.310 -6.850 -2.507 1.00 91.88 168 ASN A CA 1
ATOM 1354 C C . ASN A 1 168 ? 14.352 -5.404 -1.977 1.00 91.88 168 ASN A C 1
ATOM 1356 O O . ASN A 1 168 ? 13.305 -4.898 -1.589 1.00 91.88 168 ASN A O 1
ATOM 1360 N N . THR A 1 169 ? 15.512 -4.735 -1.948 1.00 94.19 169 THR A N 1
ATOM 1361 C CA . THR A 1 169 ? 15.650 -3.373 -1.403 1.00 94.19 169 THR A CA 1
ATOM 1362 C C . THR A 1 169 ? 16.152 -2.411 -2.466 1.00 94.19 169 THR A C 1
ATOM 1364 O O . THR A 1 169 ? 17.185 -2.646 -3.100 1.00 94.19 169 THR A O 1
ATOM 1367 N N . TYR A 1 170 ? 15.442 -1.300 -2.609 1.00 95.44 170 TYR A N 1
ATOM 1368 C CA . TYR A 1 170 ? 15.671 -0.281 -3.620 1.00 95.44 170 TYR A CA 1
ATOM 1369 C C . TYR A 1 170 ? 15.728 1.100 -2.968 1.00 95.44 170 TYR A C 1
ATOM 1371 O O . TYR A 1 170 ? 15.035 1.363 -1.986 1.00 95.44 170 TYR A O 1
ATOM 1379 N N . LEU A 1 171 ? 16.549 1.985 -3.518 1.00 95.56 171 LEU A N 1
ATOM 1380 C CA . LEU A 1 171 ? 16.665 3.381 -3.118 1.00 95.56 171 LEU A CA 1
ATOM 1381 C C . LEU A 1 171 ? 16.224 4.269 -4.278 1.00 95.56 171 LEU A C 1
ATOM 1383 O O . LEU A 1 171 ? 16.648 4.066 -5.411 1.00 95.56 171 LEU A O 1
ATOM 1387 N N . THR A 1 172 ? 15.428 5.285 -3.985 1.00 95.69 172 THR A N 1
ATOM 1388 C CA . THR A 1 172 ? 15.185 6.410 -4.891 1.00 95.69 172 THR A CA 1
ATOM 1389 C C . THR A 1 172 ? 15.418 7.724 -4.145 1.00 95.69 172 THR A C 1
ATOM 1391 O O . THR A 1 172 ? 15.472 7.747 -2.911 1.00 95.69 172 THR A O 1
ATOM 1394 N N . THR A 1 173 ? 15.625 8.816 -4.878 1.00 94.19 173 THR A N 1
ATOM 1395 C CA . THR A 1 173 ? 15.779 10.156 -4.303 1.00 94.19 173 THR A CA 1
ATOM 1396 C C . THR A 1 173 ? 14.857 11.111 -5.035 1.00 94.19 173 THR A C 1
ATOM 1398 O O . THR A 1 173 ? 14.983 11.279 -6.242 1.00 94.19 173 THR A O 1
ATOM 1401 N N . ILE A 1 174 ? 13.950 11.744 -4.295 1.00 92.44 174 ILE A N 1
ATOM 1402 C CA . ILE A 1 174 ? 12.993 12.722 -4.821 1.00 92.44 174 ILE A CA 1
ATOM 1403 C C . ILE A 1 174 ? 13.093 13.962 -3.939 1.00 92.44 174 ILE A C 1
ATOM 1405 O O . ILE A 1 174 ? 13.023 13.847 -2.714 1.00 92.44 174 ILE A O 1
ATOM 1409 N N . ASN A 1 175 ? 13.285 15.143 -4.534 1.00 89.31 175 ASN A N 1
ATOM 1410 C CA . ASN A 1 175 ? 13.427 16.413 -3.805 1.00 89.31 175 ASN A CA 1
ATOM 1411 C C . ASN A 1 175 ? 14.461 16.344 -2.660 1.00 89.31 175 ASN A C 1
ATOM 1413 O O . ASN A 1 175 ? 14.175 16.729 -1.527 1.00 89.31 175 ASN A O 1
ATOM 1417 N N . ASN A 1 176 ? 15.646 15.786 -2.940 1.00 89.50 176 ASN A N 1
ATOM 1418 C CA . ASN A 1 176 ? 16.736 15.547 -1.978 1.00 89.50 176 ASN A CA 1
ATOM 1419 C C . ASN A 1 176 ? 16.386 14.632 -0.785 1.00 89.50 176 ASN A C 1
ATOM 1421 O O . ASN A 1 176 ? 17.176 14.512 0.153 1.00 89.50 176 ASN A O 1
ATOM 1425 N N . LYS A 1 177 ? 15.237 13.946 -0.806 1.00 90.88 177 LYS A N 1
ATOM 1426 C CA . LYS A 1 177 ? 14.852 12.964 0.214 1.00 90.88 177 LYS A CA 1
ATOM 1427 C C . LYS A 1 177 ? 15.141 11.555 -0.278 1.00 90.88 177 LYS A C 1
ATOM 1429 O O . LYS A 1 177 ? 14.625 11.135 -1.311 1.00 90.88 177 LYS A O 1
ATOM 1434 N N . LYS A 1 178 ? 15.932 10.815 0.501 1.00 94.31 178 LYS A N 1
ATOM 1435 C CA . LYS A 1 178 ? 16.176 9.385 0.286 1.00 94.31 178 LYS A CA 1
ATOM 1436 C C . LYS A 1 178 ? 14.949 8.579 0.695 1.00 94.31 178 LYS A C 1
ATOM 1438 O O . LYS A 1 178 ? 14.448 8.726 1.813 1.00 94.31 178 LYS A O 1
ATOM 1443 N N . ILE A 1 179 ? 14.502 7.710 -0.201 1.00 95.81 179 ILE A N 1
ATOM 1444 C CA . ILE A 1 179 ? 13.343 6.844 -0.002 1.00 95.81 179 ILE A CA 1
ATOM 1445 C C . ILE A 1 179 ? 13.784 5.407 -0.217 1.00 95.81 179 ILE A C 1
ATOM 1447 O O . ILE A 1 179 ? 14.217 5.032 -1.309 1.00 95.81 179 ILE A O 1
ATOM 1451 N N . TYR A 1 180 ? 13.644 4.602 0.826 1.00 95.25 180 TYR A N 1
ATOM 1452 C CA . TYR A 1 180 ? 13.905 3.174 0.759 1.00 95.25 180 TYR A CA 1
ATOM 1453 C C . TYR A 1 180 ? 12.604 2.457 0.441 1.00 95.25 180 TYR A C 1
ATOM 1455 O O . TYR A 1 180 ? 11.559 2.774 1.007 1.00 95.25 180 TYR A O 1
ATOM 1463 N N . THR A 1 181 ? 12.670 1.510 -0.487 1.00 96.56 181 THR A N 1
ATOM 1464 C CA . THR A 1 181 ? 11.535 0.696 -0.912 1.00 96.56 181 THR A CA 1
ATOM 1465 C C . THR A 1 181 ? 11.903 -0.774 -0.811 1.00 96.56 181 THR A C 1
ATOM 1467 O O . THR A 1 181 ? 12.846 -1.231 -1.459 1.00 96.56 181 THR A O 1
ATOM 1470 N N . LEU A 1 182 ? 11.159 -1.519 0.004 1.00 95.56 182 LEU A N 1
ATOM 1471 C CA . LEU A 1 182 ? 11.203 -2.977 -0.001 1.00 95.56 182 LEU A CA 1
ATOM 1472 C C . LEU A 1 182 ? 10.154 -3.492 -0.977 1.00 95.56 182 LEU A C 1
ATOM 1474 O O . LEU A 1 182 ? 8.996 -3.126 -0.831 1.00 95.56 182 LEU A O 1
ATOM 1478 N N . CYS A 1 183 ? 10.533 -4.357 -1.914 1.00 95.81 183 CYS A N 1
ATOM 1479 C CA . CYS A 1 183 ? 9.612 -5.011 -2.842 1.00 95.81 183 CYS A CA 1
ATOM 1480 C C . CYS A 1 183 ? 9.806 -6.524 -2.782 1.00 95.81 183 CYS A C 1
ATOM 1482 O O . CYS A 1 183 ? 10.877 -7.026 -3.119 1.00 95.81 183 CYS A O 1
ATOM 1484 N N . LYS A 1 184 ? 8.790 -7.260 -2.329 1.00 94.69 184 LYS A N 1
ATOM 1485 C CA . LYS A 1 184 ? 8.836 -8.720 -2.193 1.00 94.69 184 LYS A CA 1
ATOM 1486 C C . LYS A 1 184 ? 7.785 -9.374 -3.071 1.00 94.69 184 LYS A C 1
ATOM 1488 O O . LYS A 1 184 ? 6.621 -8.986 -3.042 1.00 94.69 184 LYS A O 1
ATOM 1493 N N . LYS A 1 185 ? 8.200 -10.423 -3.779 1.00 95.00 185 LYS A N 1
ATOM 1494 C CA . LYS A 1 185 ? 7.290 -11.326 -4.479 1.00 95.00 185 LYS A CA 1
ATOM 1495 C C . LYS A 1 185 ? 6.756 -12.393 -3.525 1.00 95.00 185 LYS A C 1
ATOM 1497 O O . LYS A 1 185 ? 7.519 -12.921 -2.714 1.00 95.00 185 LYS A O 1
ATOM 1502 N N . PHE A 1 186 ? 5.481 -12.744 -3.639 1.00 93.62 186 PHE A N 1
ATOM 1503 C CA . PHE A 1 186 ? 4.910 -13.923 -2.988 1.00 93.62 186 PHE A CA 1
ATOM 1504 C C . PHE A 1 186 ? 3.834 -14.582 -3.859 1.00 93.62 186 PHE A C 1
ATOM 1506 O O . PHE A 1 186 ? 3.340 -13.979 -4.808 1.00 93.62 186 PHE A O 1
ATOM 1513 N N . LEU A 1 187 ? 3.487 -15.825 -3.521 1.00 92.88 187 LEU A N 1
ATOM 1514 C CA . LEU A 1 187 ? 2.441 -16.601 -4.185 1.00 92.88 187 LEU A CA 1
ATOM 1515 C C . LEU A 1 187 ? 1.195 -16.695 -3.305 1.00 92.88 187 LEU A C 1
ATOM 1517 O O . LEU A 1 187 ? 1.299 -16.914 -2.093 1.00 92.88 187 LEU A O 1
ATOM 1521 N N . ASN A 1 188 ? 0.024 -16.585 -3.923 1.00 88.19 188 ASN A N 1
ATOM 1522 C CA . ASN A 1 188 ? -1.260 -16.933 -3.321 1.00 88.19 188 ASN A CA 1
ATOM 1523 C C . ASN A 1 188 ? -2.035 -17.803 -4.316 1.00 88.19 188 ASN A C 1
ATOM 1525 O O . ASN A 1 188 ? -2.598 -17.307 -5.290 1.00 88.19 188 ASN A O 1
ATOM 1529 N N . GLY A 1 189 ? -2.007 -19.120 -4.092 1.00 88.56 189 GLY A N 1
ATOM 1530 C CA . GLY A 1 189 ? -2.431 -20.089 -5.101 1.00 88.56 189 GLY A CA 1
ATOM 1531 C C . GLY A 1 189 ? -1.510 -20.035 -6.322 1.00 88.56 189 GLY A C 1
ATOM 1532 O O . GLY A 1 189 ? -0.290 -20.072 -6.173 1.00 88.56 189 GLY A O 1
ATOM 1533 N N . ASN A 1 190 ? -2.103 -19.907 -7.510 1.00 88.62 190 ASN A N 1
ATOM 1534 C CA . ASN A 1 190 ? -1.380 -19.846 -8.786 1.00 88.62 190 ASN A CA 1
ATOM 1535 C C . ASN A 1 190 ? -1.030 -18.413 -9.226 1.00 88.62 190 ASN A C 1
ATOM 1537 O O . ASN A 1 190 ? -0.451 -18.232 -10.294 1.00 88.62 190 ASN A O 1
ATOM 1541 N N . LEU A 1 191 ? -1.404 -17.401 -8.437 1.00 91.56 191 LEU A N 1
ATOM 1542 C CA . LEU A 1 191 ? -1.143 -15.999 -8.748 1.00 91.56 191 LEU A CA 1
ATOM 1543 C C . LEU A 1 191 ? 0.083 -15.493 -7.989 1.00 91.56 191 LEU A C 1
ATOM 1545 O O . LEU A 1 191 ? 0.273 -15.788 -6.802 1.00 91.56 191 LEU A O 1
ATOM 1549 N N . GLU A 1 192 ? 0.900 -14.706 -8.685 1.00 95.00 192 GLU A N 1
ATOM 1550 C CA . GLU A 1 192 ? 2.025 -13.997 -8.089 1.00 95.00 192 GLU A CA 1
ATOM 1551 C C . GLU A 1 192 ? 1.614 -12.569 -7.726 1.00 95.00 192 GLU A C 1
ATOM 1553 O O . GLU A 1 192 ? 0.874 -11.907 -8.451 1.00 95.00 192 GLU A O 1
ATOM 1558 N N . TYR A 1 193 ? 2.149 -12.078 -6.614 1.00 96.00 193 TYR A N 1
ATOM 1559 C CA . TYR A 1 193 ? 1.920 -10.722 -6.139 1.00 96.00 193 TYR A CA 1
ATOM 1560 C C . TYR A 1 193 ? 3.244 -10.062 -5.789 1.00 96.00 193 TYR A C 1
ATOM 1562 O O . TYR A 1 193 ? 4.140 -10.696 -5.222 1.00 96.00 193 TYR A O 1
ATOM 1570 N N . TYR A 1 194 ? 3.332 -8.766 -6.059 1.00 96.88 194 TYR A N 1
ATOM 1571 C CA . TYR A 1 194 ? 4.393 -7.901 -5.569 1.00 96.88 194 TYR A CA 1
ATOM 1572 C C . TYR A 1 194 ? 3.852 -7.012 -4.466 1.00 96.88 194 TYR A C 1
ATOM 1574 O O . TYR A 1 194 ? 2.862 -6.312 -4.647 1.00 96.88 194 TYR A O 1
ATOM 1582 N N . LEU A 1 195 ? 4.515 -7.050 -3.318 1.00 96.50 195 LEU A N 1
ATOM 1583 C CA . LEU A 1 195 ? 4.221 -6.199 -2.181 1.00 96.50 195 LEU A CA 1
ATOM 1584 C C . LEU A 1 195 ? 5.362 -5.209 -2.007 1.00 96.50 195 LEU A C 1
ATOM 1586 O O . LEU A 1 195 ? 6.511 -5.620 -1.826 1.00 96.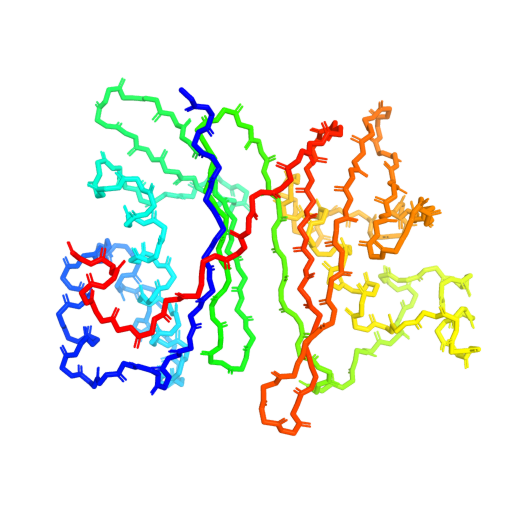50 195 LEU A O 1
ATOM 1590 N N . SER A 1 196 ? 5.028 -3.924 -2.024 1.00 97.25 196 SER A N 1
ATOM 1591 C CA . SER A 1 196 ? 5.985 -2.831 -1.906 1.00 97.25 196 SER A CA 1
ATOM 1592 C C . SER A 1 196 ? 5.707 -1.972 -0.677 1.00 97.25 196 SER A C 1
ATOM 1594 O O . SER A 1 196 ? 4.557 -1.679 -0.356 1.00 97.25 196 SER A O 1
ATOM 1596 N N . VAL A 1 197 ? 6.765 -1.569 0.028 1.00 97.00 197 VAL A N 1
ATOM 1597 C CA . VAL A 1 197 ? 6.710 -0.687 1.203 1.00 97.00 197 VAL A CA 1
ATOM 1598 C C . VAL A 1 197 ? 7.781 0.387 1.068 1.00 97.00 197 VAL A C 1
ATOM 1600 O O . VAL A 1 197 ? 8.965 0.055 1.039 1.00 97.00 197 VAL A O 1
ATOM 1603 N N . SER A 1 198 ? 7.376 1.655 1.028 1.00 96.44 198 SER A N 1
ATOM 1604 C CA . SER A 1 198 ? 8.257 2.820 0.888 1.00 96.44 198 SER A CA 1
ATOM 1605 C C . SER A 1 198 ? 8.203 3.721 2.119 1.00 96.44 198 SER A C 1
ATOM 1607 O O . SER A 1 198 ? 7.129 3.969 2.669 1.00 96.44 198 SER A O 1
ATOM 1609 N N . PHE A 1 199 ? 9.353 4.236 2.548 1.00 93.56 199 PHE A N 1
ATOM 1610 C CA . PHE A 1 199 ? 9.487 5.083 3.738 1.00 93.56 199 PHE A CA 1
ATOM 1611 C C . PHE A 1 199 ? 10.713 6.003 3.628 1.00 93.56 199 PHE A C 1
ATOM 1613 O O . PHE A 1 199 ? 11.648 5.749 2.860 1.00 93.56 199 PHE A O 1
ATOM 1620 N N . PHE A 1 200 ? 10.691 7.102 4.383 1.00 90.12 200 PHE A N 1
ATOM 1621 C CA . PHE A 1 200 ? 11.809 8.042 4.458 1.00 90.12 200 PHE A CA 1
ATOM 1622 C C . PHE A 1 200 ? 12.871 7.528 5.439 1.00 90.12 200 PHE A C 1
ATOM 1624 O O . PHE A 1 200 ? 12.541 7.190 6.574 1.00 90.12 200 PHE A O 1
ATOM 1631 N N . ASN A 1 201 ? 14.142 7.558 5.021 1.00 77.75 201 ASN A N 1
ATOM 1632 C CA . ASN A 1 201 ? 15.317 7.048 5.754 1.00 77.75 201 ASN A CA 1
ATOM 1633 C C . ASN A 1 201 ? 15.378 5.521 5.889 1.00 77.75 201 ASN A C 1
ATOM 1635 O O . ASN A 1 201 ? 14.394 4.830 5.686 1.00 77.75 201 ASN A O 1
ATOM 1639 N N . GLU A 1 202 ? 16.560 4.981 6.187 1.00 71.38 202 GLU A N 1
ATOM 1640 C CA . GLU A 1 202 ? 16.738 3.535 6.333 1.00 71.38 202 GLU A CA 1
ATOM 1641 C C . GLU A 1 202 ? 16.104 3.063 7.646 1.00 71.38 202 GLU A C 1
ATOM 1643 O O . GLU A 1 202 ? 16.327 3.646 8.708 1.00 71.38 202 GLU A O 1
ATOM 1648 N N . MET A 1 203 ? 15.272 2.026 7.572 1.00 70.12 203 MET A N 1
ATOM 1649 C CA . MET A 1 203 ? 14.517 1.501 8.702 1.00 70.12 203 MET A CA 1
ATOM 1650 C C . MET A 1 203 ? 14.446 -0.015 8.615 1.00 70.12 203 MET A C 1
ATOM 1652 O O . MET A 1 203 ? 14.245 -0.589 7.543 1.00 70.12 203 MET A O 1
ATOM 1656 N N . HIS A 1 204 ? 14.529 -0.663 9.773 1.00 70.62 204 HIS A N 1
ATOM 1657 C CA . HIS A 1 204 ? 14.170 -2.066 9.893 1.00 70.62 204 HIS A CA 1
ATOM 1658 C C . HIS A 1 204 ? 12.649 -2.191 9.848 1.00 70.62 204 HIS A C 1
ATOM 1660 O O . HIS A 1 204 ? 11.953 -1.868 10.812 1.00 70.62 204 HIS A O 1
ATOM 1666 N N . ILE A 1 205 ? 12.130 -2.646 8.710 1.00 69.94 205 ILE A N 1
ATOM 1667 C CA . ILE A 1 205 ? 10.717 -2.990 8.589 1.00 69.94 205 ILE A CA 1
ATOM 1668 C C . ILE A 1 205 ? 10.424 -4.228 9.438 1.00 69.94 205 ILE A C 1
ATOM 1670 O O . ILE A 1 205 ? 11.094 -5.257 9.323 1.00 69.94 205 ILE A O 1
ATOM 1674 N N . LEU A 1 206 ? 9.387 -4.119 10.268 1.00 75.88 206 LEU A N 1
ATOM 1675 C CA . LEU A 1 206 ? 8.852 -5.238 11.031 1.00 75.88 206 LEU A CA 1
ATOM 1676 C C . LEU A 1 206 ? 8.247 -6.303 10.102 1.00 75.88 206 LEU A C 1
ATOM 1678 O O . LEU A 1 206 ? 7.788 -5.982 9.001 1.00 75.88 206 LEU A O 1
ATOM 1682 N N . PRO A 1 207 ? 8.210 -7.578 10.525 1.00 86.56 207 PRO A N 1
ATOM 1683 C CA . PRO A 1 207 ? 7.557 -8.623 9.751 1.00 86.56 207 PRO A CA 1
ATOM 1684 C C . PRO A 1 207 ? 6.092 -8.270 9.468 1.00 86.56 207 PRO A C 1
ATOM 1686 O O . PRO A 1 207 ? 5.382 -7.731 10.316 1.00 86.56 207 PRO A O 1
ATOM 1689 N N . ILE A 1 208 ? 5.633 -8.606 8.263 1.00 92.50 208 ILE A N 1
ATOM 1690 C CA . ILE A 1 208 ? 4.235 -8.426 7.869 1.00 92.50 208 ILE A CA 1
ATOM 1691 C C . ILE A 1 208 ? 3.388 -9.439 8.645 1.00 92.50 208 ILE A C 1
ATOM 1693 O O . ILE A 1 208 ? 3.541 -10.649 8.459 1.00 92.50 208 ILE A O 1
ATOM 1697 N N . LYS A 1 209 ? 2.477 -8.954 9.494 1.00 94.69 209 LYS A N 1
ATOM 1698 C CA . LYS A 1 209 ? 1.522 -9.799 10.216 1.00 94.69 209 LYS A CA 1
ATOM 1699 C C . LYS A 1 209 ? 0.425 -10.255 9.254 1.00 94.69 209 LYS A C 1
ATOM 1701 O O . LYS A 1 209 ? -0.349 -9.441 8.753 1.00 94.69 209 LYS A O 1
ATOM 1706 N N . LYS A 1 210 ? 0.341 -11.561 9.005 1.00 96.00 210 LYS A N 1
ATOM 1707 C CA . LYS A 1 210 ? -0.808 -12.157 8.312 1.00 96.00 210 LYS A CA 1
ATOM 1708 C C . LYS A 1 210 ? -1.976 -12.230 9.288 1.00 96.00 210 LYS A C 1
ATOM 1710 O O . LYS A 1 210 ? -1.786 -12.745 10.384 1.00 96.00 210 LYS A O 1
ATOM 1715 N N . VAL A 1 211 ? -3.127 -11.705 8.889 1.00 96.44 211 VAL A N 1
ATOM 1716 C CA . VAL A 1 211 ? -4.376 -11.789 9.645 1.00 96.44 211 VAL A CA 1
ATOM 1717 C C . VAL A 1 211 ? -5.267 -12.830 8.978 1.00 96.44 211 VAL A C 1
ATOM 1719 O O . VAL A 1 211 ? -5.520 -12.713 7.779 1.00 96.44 211 VAL A O 1
ATOM 1722 N N . LYS A 1 212 ? -5.709 -13.838 9.733 1.00 94.75 212 LYS A N 1
ATOM 1723 C CA . LYS A 1 212 ? -6.442 -15.001 9.194 1.00 94.75 212 LYS A CA 1
ATOM 1724 C C . LYS A 1 212 ? -7.828 -15.232 9.789 1.00 94.75 212 LYS A C 1
ATOM 1726 O O . LYS A 1 212 ? -8.506 -16.158 9.369 1.00 94.75 212 LYS A O 1
ATOM 1731 N N . CYS A 1 213 ? -8.222 -14.462 10.795 1.00 93.88 213 CYS A N 1
ATOM 1732 C CA . CYS A 1 213 ? -9.541 -14.577 11.402 1.00 93.88 213 CYS A CA 1
ATOM 1733 C C . CYS A 1 213 ? -9.902 -13.307 12.173 1.00 93.88 213 CYS A C 1
ATOM 1735 O O . CYS A 1 213 ? -9.061 -12.436 12.424 1.00 93.88 213 CYS A O 1
ATOM 1737 N N . LEU A 1 214 ? -11.170 -13.206 12.570 1.00 94.44 214 LEU A N 1
ATOM 1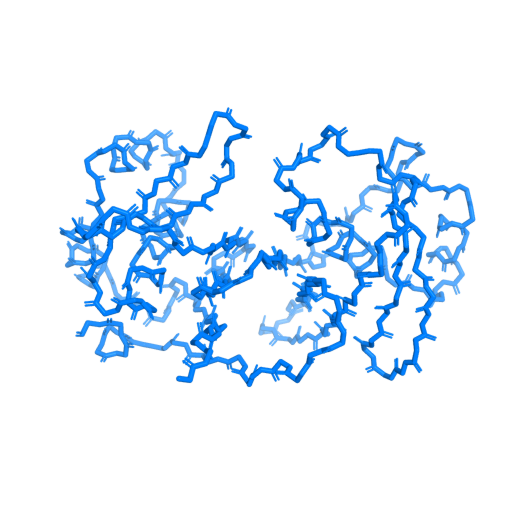738 C CA . LEU A 1 214 ? -11.700 -12.023 13.237 1.00 94.44 214 LEU A CA 1
ATOM 1739 C C . LEU A 1 214 ? -11.054 -11.744 14.602 1.00 94.44 214 LEU A C 1
ATOM 1741 O O . LEU A 1 214 ? -10.788 -10.586 14.917 1.00 94.44 214 LEU A O 1
ATOM 1745 N N . SER A 1 215 ? -10.743 -12.779 15.386 1.00 94.38 215 SER A N 1
ATOM 1746 C CA . SER A 1 215 ? -10.129 -12.638 16.718 1.00 94.38 215 SER A CA 1
ATOM 1747 C C . SER A 1 215 ? -8.701 -12.082 16.689 1.00 94.38 215 SER A C 1
ATOM 1749 O O . SER A 1 215 ? -8.144 -11.737 17.723 1.00 94.38 215 SER A O 1
ATOM 1751 N N . GLU A 1 216 ? -8.062 -12.017 15.518 1.00 94.12 216 GLU A N 1
ATOM 1752 C CA . GLU A 1 216 ? -6.765 -11.351 15.356 1.00 94.12 216 GLU A CA 1
ATOM 1753 C C . GLU A 1 216 ? -6.898 -9.840 15.071 1.00 94.12 216 GLU A C 1
ATOM 1755 O O . GLU A 1 216 ? -5.885 -9.122 15.071 1.00 94.12 216 GLU A O 1
ATOM 1760 N N . LEU A 1 217 ? -8.125 -9.370 14.801 1.00 92.56 217 LEU A N 1
ATOM 1761 C CA . LEU A 1 217 ? -8.479 -7.973 14.537 1.00 92.56 217 LEU A CA 1
ATOM 1762 C C . LEU A 1 217 ? -9.181 -7.300 15.715 1.00 92.56 217 LEU A C 1
ATOM 1764 O O . LEU A 1 217 ? -8.853 -6.147 15.995 1.00 92.56 217 LEU A O 1
ATOM 1768 N N . LEU A 1 218 ? -10.161 -7.974 16.321 1.00 90.56 218 LEU A N 1
ATOM 1769 C CA . LEU A 1 218 ? -10.992 -7.471 17.422 1.00 90.56 218 LEU A CA 1
ATOM 1770 C C . LEU A 1 218 ? -10.475 -7.977 18.767 1.00 90.56 218 LEU A C 1
ATOM 1772 O O . LEU A 1 218 ? -10.395 -7.137 19.689 1.00 90.56 218 LEU A O 1
#

Secondary structure (DSSP, 8-state):
---EEEEEEEGGGS-HHHHHHHHTTS-HHHHHHHTT-SSHHHHHHHHHHHHHHHHHTTT-EEEEE-TTS-EEEEETTS-EEEEEEEEETTEEEEEEESSS-EEEEEEES-SPPP--TTTS-HHHHHHHHTTSS-HHHHHHHHHHHHHHHT-GGGS-GGG-PPEEEETTEEEEEETTEEEEEEEEEEEETTEEEEEEEEEES---PPPPEEE-SGGGT-

Organism: NCBI:txid1200793

Mean predicted aligned error: 3.89 Å

Foldseek 3Di:
DWLKAKAKEFLVLEDPVLLVVLVVLADPVLLVVLVPDPDVLSSSLSSVQQLQQCLSVPVQWHWDADPLRQIWTAGPVRAIWHKEWEDDDRMIIMITTRPFFKFKYKFWPPPPDDDDVQQEDPVVVVCCVVVVDGPQQLVRQLRRVCSSVSNGSVDRNHQFDWDDDDVQWTWGADPNWIKIKGWDWDDDPPIIMIMIMITTDDDDDDDHHYDNYSVVRD